Protein AF-A0A964Y0M4-F1 (afdb_monomer)

Secondary structure (DSSP, 8-state):
-----------S--GGGGTTSSSSTTS---S-S--S----------------------S--------------HHHHHHHHHHHHHHHHHHHHHHHHHHHHHHHHHHHHHHHHHHHHHHHHHHHHHHHHHHHHHHHHHHHHHHHHHHHHHHHHHHHHHHHHHHHHHHHHHHHHHHHHHHHHHHHHHHHHHHHHHHHHHHHHHHHHHHHHHHHHHHHHHHHHHHHHHHHHHHHHHHHHHHHHHHHHHHHHHHHHHHHHHHHHHSSS------

Radius of gyration: 94.78 Å; Cα contacts (8 Å, |Δi|>4): 1; chains: 1; bounding box: 180×52×272 Å

Sequence (271 aa):
MMDVPLRLFCRRMSPGLAACRSHLLGHGLTWALFSALATAQTSPDPLFATEKEQIYLDQGFVLYPARKPRHQDPEFLRQQELDRLAKEASERSQQALQAAVEARVEAENKVKRLEEERVVLEQQATASLREERQLRLAAEAKAMQASLDKTKAEQDLNTKWQAERQARIKAQADLQSLMDQKDKLIQSHQQQLKAEEKKRTDLMSQIKKQAGEESEAEARLSARLVAEEQDRLELQAAVKKLESEKNRLQQELDKLKSDRRSTILISPSGK

Structure (mmCIF, N/CA/C/O backbone):
data_AF-A0A964Y0M4-F1
#
_entry.id   AF-A0A964Y0M4-F1
#
loop_
_atom_site.group_PDB
_atom_site.id
_atom_site.type_symbol
_atom_site.label_atom_id
_atom_site.label_alt_id
_atom_site.label_comp_id
_atom_site.label_asym_id
_atom_site.label_entity_id
_atom_site.label_seq_id
_atom_site.pdbx_PDB_ins_code
_atom_site.Cartn_x
_atom_site.Cartn_y
_atom_site.Cartn_z
_atom_site.occupancy
_atom_site.B_iso_or_equiv
_atom_site.auth_seq_id
_atom_site.auth_comp_id
_atom_site.auth_asym_id
_atom_site.auth_atom_id
_atom_site.pdbx_PDB_model_num
ATOM 1 N N . MET A 1 1 ? 58.749 -20.709 -59.770 1.00 41.00 1 MET A N 1
ATOM 2 C CA . MET A 1 1 ? 58.178 -21.671 -60.733 1.00 41.00 1 MET A CA 1
ATOM 3 C C . MET A 1 1 ? 58.074 -20.940 -62.057 1.00 41.00 1 MET A C 1
ATOM 5 O O . MET A 1 1 ? 57.448 -19.893 -62.089 1.00 41.00 1 MET A O 1
ATOM 9 N N . MET A 1 2 ? 58.829 -21.379 -63.061 1.00 32.00 2 MET A N 1
ATOM 10 C CA . MET A 1 2 ? 58.921 -20.731 -64.372 1.00 32.00 2 MET A CA 1
ATOM 11 C C . MET A 1 2 ? 57.976 -21.464 -65.324 1.00 32.00 2 MET A C 1
ATOM 13 O O . MET A 1 2 ? 58.207 -22.641 -65.598 1.00 32.00 2 MET A O 1
ATOM 17 N N . ASP A 1 3 ? 56.923 -20.795 -65.790 1.00 39.00 3 ASP A N 1
ATOM 18 C CA . ASP A 1 3 ? 56.003 -21.347 -66.786 1.00 39.00 3 ASP A CA 1
ATOM 19 C C . ASP A 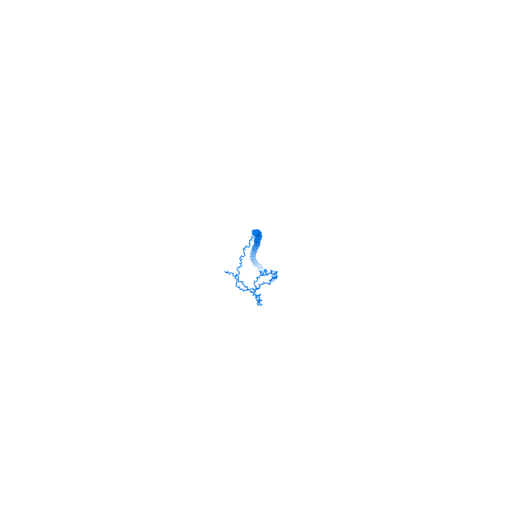1 3 ? 56.621 -21.232 -68.182 1.00 39.00 3 ASP A C 1
ATOM 21 O O . ASP A 1 3 ? 56.816 -20.144 -68.724 1.00 39.00 3 ASP A O 1
ATOM 25 N N . VAL A 1 4 ? 56.950 -22.383 -68.764 1.00 42.41 4 VAL A N 1
ATOM 26 C CA . VAL A 1 4 ? 57.422 -22.510 -70.145 1.00 42.41 4 VAL A CA 1
ATOM 27 C C . VAL A 1 4 ? 56.223 -22.888 -71.020 1.00 42.41 4 VAL A C 1
ATOM 29 O O . VAL A 1 4 ? 55.673 -23.976 -70.838 1.00 42.41 4 VAL A O 1
ATOM 32 N N . PRO A 1 5 ? 55.800 -22.067 -71.998 1.00 52.00 5 PRO A N 1
ATOM 33 C CA . PRO A 1 5 ? 54.742 -22.471 -72.914 1.00 52.00 5 PRO A CA 1
ATOM 34 C C . PRO A 1 5 ? 55.293 -23.445 -73.967 1.00 52.00 5 PRO A C 1
ATOM 36 O O . PRO A 1 5 ? 55.955 -23.054 -74.930 1.00 52.00 5 PRO A O 1
ATOM 39 N N . LEU A 1 6 ? 54.992 -24.735 -73.797 1.00 39.41 6 LEU A N 1
ATOM 40 C CA . LEU A 1 6 ? 55.172 -25.765 -74.823 1.00 39.41 6 LEU A CA 1
ATOM 41 C C . LEU A 1 6 ? 54.224 -25.488 -76.003 1.00 39.41 6 LEU A C 1
ATOM 43 O O . LEU A 1 6 ? 53.004 -25.561 -75.866 1.00 39.41 6 LEU A O 1
ATOM 47 N N . ARG A 1 7 ? 54.776 -25.186 -77.185 1.00 43.69 7 ARG A N 1
ATOM 48 C CA . ARG A 1 7 ? 54.013 -25.095 -78.441 1.00 43.69 7 ARG A CA 1
ATOM 49 C C . ARG A 1 7 ? 54.016 -26.452 -79.144 1.00 43.69 7 ARG A C 1
ATOM 51 O O . ARG A 1 7 ? 55.040 -26.867 -79.680 1.00 43.69 7 ARG A O 1
ATOM 58 N N . LEU A 1 8 ? 52.866 -27.123 -79.172 1.00 39.72 8 LEU A N 1
ATOM 59 C CA . LEU A 1 8 ? 52.657 -28.329 -79.974 1.00 39.72 8 LEU A CA 1
ATOM 60 C C . LEU A 1 8 ? 52.319 -27.930 -81.422 1.00 39.72 8 LEU A C 1
ATOM 62 O O . LEU A 1 8 ? 51.291 -27.305 -81.675 1.00 39.72 8 LEU A O 1
ATOM 66 N N . PHE A 1 9 ? 53.170 -28.294 -82.382 1.00 37.28 9 PHE A N 1
ATOM 67 C CA . PHE A 1 9 ? 52.871 -28.186 -83.814 1.00 37.28 9 PHE A CA 1
ATOM 68 C C . PHE A 1 9 ? 52.343 -29.534 -84.320 1.00 37.28 9 PHE A C 1
ATOM 70 O O . PHE A 1 9 ? 53.116 -30.469 -84.518 1.00 37.28 9 PHE A O 1
ATOM 77 N N . CYS A 1 10 ? 51.039 -29.640 -84.580 1.00 43.34 10 CYS A N 1
ATOM 78 C CA . CYS A 1 10 ? 50.468 -30.790 -85.284 1.00 43.34 10 CYS A CA 1
ATOM 79 C C . CYS A 1 10 ? 50.149 -30.404 -86.732 1.00 43.34 10 CYS A C 1
ATOM 81 O O . CYS A 1 10 ? 49.155 -29.739 -87.015 1.00 43.34 10 CYS A O 1
ATOM 83 N N . ARG A 1 11 ? 50.991 -30.847 -87.673 1.00 46.03 11 ARG A N 1
ATOM 84 C CA . ARG A 1 11 ? 50.611 -30.969 -89.085 1.00 46.03 11 ARG A CA 1
ATOM 85 C C . ARG A 1 11 ? 49.847 -32.285 -89.236 1.00 46.03 11 ARG A C 1
ATOM 87 O O . ARG A 1 11 ? 50.404 -33.325 -88.905 1.00 46.03 11 ARG A O 1
ATOM 94 N N . ARG A 1 12 ? 48.641 -32.218 -89.813 1.00 42.06 12 ARG A N 1
ATOM 95 C CA . ARG A 1 12 ? 47.748 -33.330 -90.216 1.00 42.06 12 ARG A CA 1
ATOM 96 C C . ARG A 1 12 ? 46.684 -33.702 -89.168 1.00 42.06 12 ARG A C 1
ATOM 98 O O . ARG A 1 12 ? 46.954 -34.352 -88.167 1.00 42.06 12 ARG A O 1
ATOM 105 N N . MET A 1 13 ? 45.451 -33.271 -89.443 1.00 44.34 13 MET A N 1
ATOM 106 C CA . MET A 1 13 ? 44.235 -33.655 -88.721 1.00 44.34 13 MET A CA 1
ATOM 107 C C . MET A 1 13 ? 43.926 -35.136 -88.981 1.00 44.34 13 MET A C 1
ATOM 109 O O . MET A 1 13 ? 43.685 -35.522 -90.124 1.00 44.34 13 MET A O 1
ATOM 113 N N . SER A 1 14 ? 43.914 -35.953 -87.930 1.00 52.75 14 SER A N 1
ATOM 114 C CA . SER A 1 14 ? 43.386 -37.323 -87.938 1.00 52.75 14 SER A CA 1
ATOM 115 C C . SER A 1 14 ? 42.117 -37.415 -87.072 1.00 52.75 14 SER A C 1
ATOM 117 O O . SER A 1 14 ? 42.004 -36.662 -86.101 1.00 52.75 14 SER A O 1
ATOM 119 N N . PRO A 1 15 ? 41.172 -38.338 -87.351 1.00 50.19 15 PRO A N 1
ATOM 120 C CA . PRO A 1 15 ? 39.823 -38.344 -86.756 1.00 50.19 15 PRO A CA 1
ATOM 121 C C . PRO A 1 15 ? 39.737 -38.654 -85.246 1.00 50.19 15 PRO A C 1
ATOM 123 O O . PRO A 1 15 ? 38.641 -38.757 -84.705 1.00 50.19 15 PRO A O 1
ATOM 126 N N . GLY A 1 16 ? 40.864 -38.804 -84.545 1.00 52.03 16 GLY A N 1
ATOM 127 C CA . GLY A 1 16 ? 40.920 -39.190 -83.127 1.00 52.03 16 GLY A CA 1
ATOM 128 C C . GLY A 1 16 ? 40.791 -38.049 -82.107 1.00 52.03 16 GLY A C 1
ATOM 129 O O . GLY A 1 16 ? 40.755 -38.314 -80.911 1.00 52.03 16 GLY A O 1
ATOM 130 N N . LEU A 1 17 ? 40.711 -36.782 -82.532 1.00 51.34 17 LEU A N 1
ATOM 131 C CA . LEU A 1 17 ? 40.715 -35.613 -81.628 1.00 51.34 17 LEU A CA 1
ATOM 132 C C . LEU A 1 17 ? 39.324 -35.150 -81.151 1.00 51.34 17 LEU A C 1
ATOM 134 O O . LEU A 1 17 ? 39.219 -34.176 -80.407 1.00 51.34 17 LEU A O 1
ATOM 138 N N . ALA A 1 18 ? 38.253 -35.863 -81.512 1.00 49.75 18 ALA A N 1
ATOM 139 C CA . ALA A 1 18 ? 36.906 -35.578 -81.007 1.00 49.75 18 ALA A CA 1
ATOM 140 C C . ALA A 1 18 ? 36.731 -35.940 -79.515 1.00 49.75 18 ALA A C 1
ATOM 142 O O . ALA A 1 18 ? 35.890 -35.348 -78.841 1.00 49.75 18 ALA A O 1
ATOM 143 N N . ALA A 1 19 ? 37.561 -36.841 -78.972 1.00 51.66 19 ALA A N 1
ATOM 144 C CA . ALA A 1 19 ? 37.477 -37.289 -77.578 1.00 51.66 19 ALA A CA 1
ATOM 145 C C . ALA A 1 19 ? 38.190 -36.366 -76.566 1.00 51.66 19 ALA A C 1
ATOM 147 O O . ALA A 1 19 ? 37.900 -36.425 -75.376 1.00 51.66 19 ALA A O 1
ATOM 148 N N . CYS A 1 20 ? 39.072 -35.460 -77.007 1.00 48.72 20 CYS A N 1
ATOM 149 C CA . CYS A 1 20 ? 39.720 -34.482 -76.115 1.00 48.72 20 CYS A CA 1
ATOM 150 C C . CYS A 1 20 ? 38.898 -33.194 -75.928 1.00 48.72 20 CYS A C 1
ATOM 152 O O . CYS A 1 20 ? 39.223 -32.361 -75.084 1.00 48.72 20 CYS A O 1
ATOM 154 N N . ARG A 1 21 ? 37.816 -33.026 -76.698 1.00 47.47 21 ARG A N 1
ATOM 155 C CA . ARG A 1 21 ? 36.977 -31.820 -76.693 1.00 47.47 21 ARG A CA 1
ATOM 156 C C . ARG A 1 21 ? 35.952 -31.802 -75.550 1.00 47.47 21 ARG A C 1
ATOM 158 O O . ARG A 1 21 ? 35.521 -30.726 -75.154 1.00 47.47 21 ARG A O 1
ATOM 165 N N . SER A 1 22 ? 35.603 -32.958 -74.984 1.00 50.28 22 SER A N 1
ATOM 166 C CA . SER A 1 22 ? 34.676 -33.073 -73.848 1.00 50.28 22 SER A CA 1
ATOM 167 C C . SER A 1 22 ? 35.345 -32.909 -72.477 1.00 50.28 22 SER A C 1
ATOM 169 O O . SER A 1 22 ? 34.651 -32.612 -71.511 1.00 50.28 22 SER A O 1
ATOM 171 N N . HIS A 1 23 ? 36.676 -33.028 -72.378 1.00 50.84 23 HIS A N 1
ATOM 172 C CA . HIS A 1 23 ? 37.388 -32.925 -71.095 1.00 50.84 23 HIS A CA 1
ATOM 173 C C . HIS A 1 23 ? 37.871 -31.509 -70.733 1.00 50.84 23 HIS A C 1
ATOM 175 O O . HIS A 1 23 ? 38.190 -31.257 -69.576 1.00 50.84 23 HIS A O 1
ATOM 181 N N . LEU A 1 24 ? 37.883 -30.568 -71.686 1.00 50.25 24 LEU A N 1
ATOM 182 C CA . LEU A 1 24 ? 38.339 -29.180 -71.479 1.00 50.25 24 LEU A CA 1
ATOM 183 C C . LEU A 1 24 ? 37.201 -28.151 -71.342 1.00 50.25 24 LEU A C 1
ATOM 185 O O . LEU A 1 24 ? 37.463 -26.977 -71.100 1.00 50.25 24 LEU A O 1
ATOM 189 N N . LEU A 1 25 ? 35.938 -28.581 -71.424 1.00 49.59 25 LEU A N 1
ATOM 190 C CA . LEU A 1 25 ? 34.760 -27.728 -71.192 1.00 49.59 25 LEU A CA 1
ATOM 191 C C . LEU A 1 25 ? 34.310 -27.685 -69.715 1.00 49.59 25 LEU A C 1
ATOM 193 O O . LEU A 1 25 ? 33.353 -26.991 -69.392 1.00 49.59 25 LEU A O 1
ATOM 197 N N . GLY A 1 26 ? 35.016 -28.378 -68.811 1.00 49.88 26 GLY A N 1
ATOM 198 C CA . GLY A 1 26 ? 34.745 -28.388 -67.364 1.00 49.88 26 GLY A CA 1
ATOM 199 C C . GLY A 1 26 ? 35.466 -27.309 -66.540 1.00 49.88 26 GLY A C 1
ATOM 200 O O . GLY A 1 26 ? 35.250 -27.232 -65.336 1.00 49.88 26 GLY A O 1
ATOM 201 N N . HIS A 1 27 ? 36.308 -26.471 -67.156 1.00 50.03 27 HIS A N 1
ATOM 202 C CA . HIS A 1 27 ? 37.130 -25.475 -66.449 1.00 50.03 27 HIS A CA 1
ATOM 203 C C . HIS A 1 27 ? 36.970 -24.044 -66.979 1.00 50.03 27 HIS A C 1
ATOM 205 O O . HIS A 1 27 ? 37.949 -23.315 -67.071 1.00 50.03 27 HIS A O 1
ATOM 211 N N . GLY A 1 28 ? 35.743 -23.628 -67.317 1.00 48.34 28 GLY A N 1
ATOM 212 C CA . GLY A 1 28 ? 35.341 -22.210 -67.305 1.00 48.34 28 GLY A CA 1
ATOM 213 C C . GLY A 1 28 ? 36.205 -21.204 -68.084 1.00 48.34 28 GLY A C 1
ATOM 214 O O . GLY A 1 28 ? 36.153 -20.018 -67.777 1.00 48.34 28 GLY A O 1
ATOM 215 N N . LEU A 1 29 ? 36.992 -21.639 -69.072 1.00 46.69 29 LEU A N 1
ATOM 216 C CA . LEU A 1 29 ? 37.818 -20.757 -69.894 1.00 46.69 29 LEU A CA 1
ATOM 217 C C . LEU A 1 29 ? 37.013 -20.304 -71.110 1.00 46.69 29 LEU A C 1
ATOM 219 O O . LEU A 1 29 ? 36.865 -20.998 -72.117 1.00 46.69 29 LEU A O 1
ATOM 223 N N . THR A 1 30 ? 36.452 -19.114 -70.965 1.00 47.94 30 THR A N 1
ATOM 224 C CA . THR A 1 30 ? 35.732 -18.354 -71.976 1.00 47.94 30 THR A CA 1
ATOM 225 C C . THR A 1 30 ? 36.652 -17.957 -73.136 1.00 47.94 30 THR A C 1
ATOM 227 O O . THR A 1 30 ? 37.562 -17.150 -73.011 1.00 47.94 30 THR A O 1
ATOM 230 N N . TRP A 1 31 ? 36.399 -18.571 -74.292 1.00 45.56 31 TRP A N 1
ATOM 231 C CA . TRP A 1 31 ? 36.234 -17.929 -75.604 1.00 45.56 31 TRP A CA 1
ATOM 232 C C . TRP A 1 31 ? 37.029 -16.636 -75.898 1.00 45.56 31 TRP A C 1
ATOM 234 O O . TRP A 1 31 ? 36.452 -15.590 -76.175 1.00 45.56 31 TRP A O 1
ATOM 244 N N . ALA A 1 32 ? 38.360 -16.703 -75.915 1.00 44.72 32 ALA A N 1
ATOM 245 C CA . ALA A 1 32 ? 39.184 -15.604 -76.424 1.00 44.72 32 ALA A CA 1
ATOM 246 C C . ALA A 1 32 ? 40.505 -16.108 -77.013 1.00 44.72 32 ALA A C 1
ATOM 248 O O . ALA A 1 32 ? 41.564 -15.818 -76.475 1.00 44.72 32 ALA A O 1
ATOM 249 N N . LEU A 1 33 ? 40.460 -16.906 -78.090 1.00 46.66 33 LEU A N 1
ATOM 250 C CA . LEU A 1 33 ? 41.652 -17.216 -78.906 1.00 46.66 33 LEU A CA 1
ATOM 251 C C . LEU A 1 33 ? 41.311 -17.885 -80.251 1.00 46.66 33 LEU A C 1
ATOM 253 O O . LEU A 1 33 ? 41.980 -18.821 -80.678 1.00 46.66 33 LEU A O 1
ATOM 257 N N . PHE A 1 34 ? 40.255 -17.428 -80.936 1.00 43.50 34 PHE A N 1
ATOM 258 C CA . PHE A 1 34 ? 39.899 -17.970 -82.258 1.00 43.50 34 PHE A CA 1
ATOM 259 C C . PHE A 1 34 ? 39.394 -16.932 -83.272 1.00 43.50 34 PHE A C 1
ATOM 261 O O . PHE A 1 34 ? 38.556 -17.242 -84.110 1.00 43.50 34 PHE A O 1
ATOM 268 N N . SER A 1 35 ? 39.949 -15.716 -83.240 1.00 43.50 35 SER A N 1
ATOM 269 C CA . SER A 1 35 ? 39.681 -14.686 -84.257 1.00 43.50 35 SER A CA 1
ATOM 270 C C . SER A 1 35 ? 40.941 -13.896 -84.608 1.00 43.50 35 SER A C 1
ATOM 272 O O . SER A 1 35 ? 41.049 -12.723 -84.278 1.00 43.50 35 SER A O 1
ATOM 274 N N . ALA A 1 36 ? 41.913 -14.544 -85.256 1.00 37.06 36 ALA A N 1
ATOM 275 C CA . ALA A 1 36 ? 42.986 -13.857 -85.986 1.00 37.06 36 ALA A CA 1
ATOM 276 C C . ALA A 1 36 ? 43.691 -14.800 -86.979 1.00 37.06 36 ALA A C 1
ATOM 278 O O . ALA A 1 36 ? 44.910 -14.925 -86.957 1.00 37.06 36 ALA A O 1
ATOM 279 N N . LEU A 1 37 ? 42.942 -15.517 -87.827 1.00 39.84 37 LEU A N 1
ATOM 280 C CA . LEU A 1 37 ? 43.530 -16.177 -89.001 1.00 39.84 37 LEU A CA 1
ATOM 281 C C . LEU A 1 37 ? 42.470 -16.503 -90.064 1.00 39.84 37 LEU A C 1
ATOM 283 O O . LEU A 1 37 ? 42.216 -17.660 -90.382 1.00 39.84 37 LEU A O 1
ATOM 287 N N . ALA A 1 38 ? 41.814 -15.471 -90.591 1.00 40.69 38 ALA A N 1
ATOM 288 C CA . ALA A 1 38 ? 40.879 -15.612 -91.705 1.00 40.69 38 ALA A CA 1
ATOM 289 C C . ALA A 1 38 ? 40.899 -14.368 -92.606 1.00 40.69 38 ALA A C 1
ATOM 291 O O . ALA A 1 38 ? 39.885 -13.712 -92.787 1.00 40.69 38 ALA A O 1
ATOM 292 N N . THR A 1 39 ? 42.066 -14.049 -93.168 1.00 36.72 39 THR A N 1
ATOM 293 C CA . THR A 1 39 ? 42.203 -13.233 -94.388 1.00 36.72 39 THR A CA 1
ATOM 294 C C . THR A 1 39 ? 43.465 -13.667 -95.137 1.00 36.72 39 THR A C 1
ATOM 296 O O . THR A 1 39 ? 44.457 -12.954 -95.233 1.00 36.72 39 THR A O 1
ATOM 299 N N . ALA A 1 40 ? 43.437 -14.887 -95.666 1.00 35.66 40 ALA A N 1
ATOM 300 C CA . ALA A 1 40 ? 44.299 -15.278 -96.772 1.00 35.66 40 ALA A CA 1
ATOM 301 C C . ALA A 1 40 ? 43.376 -15.708 -97.907 1.00 35.66 40 ALA A C 1
ATOM 303 O O . ALA A 1 40 ? 42.854 -16.815 -97.850 1.00 35.66 40 ALA A O 1
ATOM 304 N N . GLN A 1 41 ? 43.131 -14.825 -98.878 1.00 37.12 41 GLN A N 1
ATOM 305 C CA . GLN A 1 41 ? 42.623 -15.183 -100.206 1.00 37.12 41 GLN A CA 1
ATOM 306 C C . GLN A 1 41 ? 42.558 -13.939 -101.100 1.00 37.12 41 GLN A C 1
ATOM 308 O O . GLN A 1 41 ? 41.538 -13.271 -101.167 1.00 37.12 41 GLN A O 1
ATOM 313 N N . THR A 1 42 ? 43.655 -13.660 -101.798 1.00 37.19 42 THR A N 1
ATOM 314 C CA . THR A 1 42 ? 43.635 -13.363 -103.237 1.00 37.19 42 THR A CA 1
ATOM 315 C C . THR A 1 42 ? 45.014 -13.695 -103.802 1.00 37.19 42 THR A C 1
ATOM 317 O O . THR A 1 42 ? 46.038 -13.148 -103.395 1.00 37.19 42 THR A O 1
ATOM 320 N N . SER A 1 43 ? 45.022 -14.682 -104.692 1.00 34.62 43 SER A N 1
ATOM 321 C CA . SER A 1 43 ? 46.120 -15.003 -105.594 1.00 34.62 43 SER A CA 1
ATOM 322 C C . SER A 1 43 ? 46.442 -13.810 -106.499 1.00 34.62 43 SER A C 1
ATOM 324 O O . SER A 1 43 ? 45.601 -12.935 -106.719 1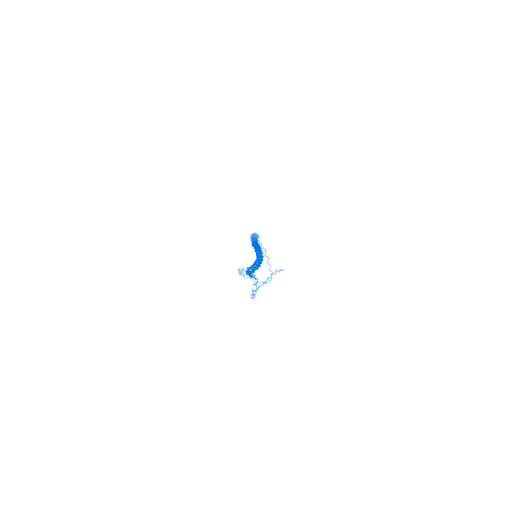.00 34.62 43 SER A O 1
ATOM 326 N N . PRO A 1 44 ? 47.642 -13.812 -107.088 1.00 40.78 44 PRO A N 1
ATOM 327 C CA . PRO A 1 44 ? 47.650 -13.821 -108.542 1.00 40.78 44 PRO A CA 1
ATOM 328 C C . PRO A 1 44 ? 48.506 -14.957 -109.103 1.00 40.78 44 PRO A C 1
ATOM 330 O O . PRO A 1 44 ? 49.510 -15.380 -108.532 1.00 40.78 44 PRO A O 1
ATOM 333 N N . ASP A 1 45 ? 48.016 -15.452 -110.227 1.00 36.69 45 ASP A N 1
ATOM 334 C CA . ASP A 1 45 ? 48.448 -16.604 -111.004 1.00 36.69 45 ASP A CA 1
ATOM 335 C C . ASP A 1 45 ? 49.945 -16.613 -111.370 1.00 36.69 45 ASP A C 1
ATOM 337 O O . ASP A 1 45 ? 50.493 -15.581 -111.764 1.00 36.69 45 ASP A O 1
ATOM 341 N N . PRO A 1 46 ? 50.615 -17.783 -111.364 1.00 43.59 46 PRO A N 1
ATOM 342 C CA . PRO A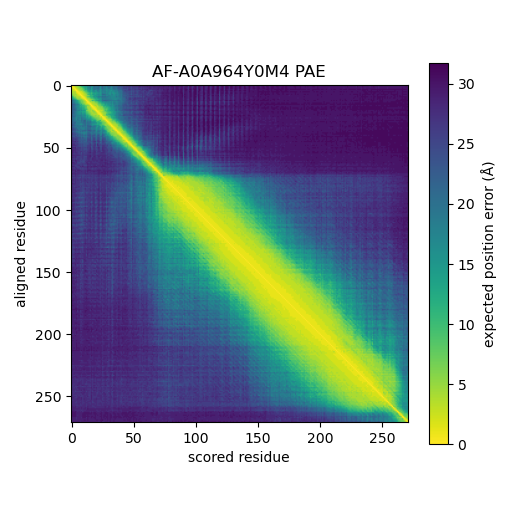 1 46 ? 51.888 -17.966 -112.039 1.00 43.59 46 PRO A CA 1
ATOM 343 C C . PRO A 1 46 ? 51.615 -18.457 -113.467 1.00 43.59 46 PRO A C 1
ATOM 345 O O . PRO A 1 46 ? 51.750 -19.638 -113.773 1.00 43.59 46 PRO A O 1
ATOM 348 N N . LEU A 1 47 ? 51.213 -17.556 -114.357 1.00 42.12 47 LEU A N 1
ATOM 349 C CA . LEU A 1 47 ? 51.117 -17.842 -115.789 1.00 42.12 47 LEU A CA 1
ATOM 350 C C . LEU A 1 47 ? 51.929 -16.811 -116.556 1.00 42.12 47 LEU A C 1
ATOM 352 O O . LEU A 1 47 ? 51.353 -15.889 -117.095 1.00 42.12 47 LEU A O 1
ATOM 356 N N . PHE A 1 48 ? 53.256 -16.956 -116.550 1.00 37.03 48 PHE A N 1
ATOM 357 C CA . PHE A 1 48 ? 54.177 -16.601 -117.644 1.00 37.03 48 PHE A CA 1
ATOM 358 C C . PHE A 1 48 ? 55.562 -17.185 -117.315 1.00 37.03 48 PHE A C 1
ATOM 360 O O . PHE A 1 48 ? 56.553 -16.482 -117.142 1.00 37.03 48 PHE A O 1
ATOM 367 N N . ALA A 1 49 ? 55.616 -18.512 -117.195 1.00 34.19 49 ALA A N 1
ATOM 368 C CA . ALA A 1 49 ? 56.842 -19.260 -117.427 1.00 34.19 49 ALA A CA 1
ATOM 369 C C . ALA A 1 49 ? 56.882 -19.565 -118.929 1.00 34.19 49 ALA A C 1
ATOM 371 O O . ALA A 1 49 ? 56.279 -20.530 -119.389 1.00 34.19 49 ALA A O 1
ATOM 372 N N . THR A 1 50 ? 57.521 -18.701 -119.719 1.00 39.19 50 THR A N 1
ATOM 373 C CA . THR A 1 50 ? 57.913 -19.084 -121.077 1.00 39.19 50 THR A CA 1
ATOM 374 C C . THR A 1 50 ? 59.115 -20.004 -120.958 1.00 39.19 50 THR A C 1
ATOM 376 O O . THR A 1 50 ? 60.224 -19.563 -120.662 1.00 39.19 50 THR A O 1
ATOM 379 N N . GLU A 1 51 ? 58.851 -21.289 -121.156 1.00 42.84 51 GLU A N 1
ATOM 380 C CA . GLU A 1 51 ? 59.824 -22.340 -121.411 1.00 42.84 51 GLU A CA 1
ATOM 381 C C . GLU A 1 51 ? 60.768 -21.934 -122.547 1.00 42.84 51 GLU A C 1
ATOM 383 O O . GLU A 1 51 ? 60.441 -22.076 -123.722 1.00 42.84 51 GLU A O 1
ATOM 388 N N . LYS A 1 52 ? 61.961 -21.456 -122.204 1.00 42.53 52 LYS A N 1
ATOM 389 C CA . LYS A 1 52 ? 63.187 -21.751 -122.943 1.00 42.53 52 LYS A CA 1
ATOM 390 C C . LYS A 1 52 ? 64.311 -21.866 -121.924 1.00 42.53 52 LYS A C 1
ATOM 392 O O . LYS A 1 52 ? 64.440 -21.015 -121.054 1.00 42.53 52 LYS A O 1
ATOM 397 N N . GLU A 1 53 ? 65.085 -22.934 -122.075 1.00 42.03 53 GLU A N 1
ATOM 398 C CA . GLU A 1 53 ? 66.334 -23.222 -121.360 1.00 42.03 53 GLU A CA 1
ATOM 399 C C . GLU A 1 53 ? 66.176 -23.890 -119.983 1.00 42.03 53 GLU A C 1
ATOM 401 O O . GLU A 1 53 ? 66.689 -23.457 -118.956 1.00 42.03 53 GLU A O 1
ATOM 406 N N . GLN A 1 54 ? 65.541 -25.064 -119.994 1.00 40.22 54 GLN A N 1
ATOM 407 C CA . GLN A 1 54 ? 66.206 -26.206 -119.365 1.00 40.22 54 GLN A CA 1
ATOM 408 C C . GLN A 1 54 ? 67.373 -26.658 -120.257 1.00 40.22 54 GLN A C 1
ATOM 410 O O . GLN A 1 54 ? 67.378 -26.400 -121.458 1.00 40.22 54 GLN A O 1
ATOM 415 N N . ILE A 1 55 ? 68.280 -27.430 -119.659 1.00 42.16 55 ILE A N 1
ATOM 416 C CA . ILE A 1 55 ? 69.444 -28.113 -120.242 1.00 42.16 55 ILE A CA 1
ATOM 417 C C . ILE A 1 55 ? 70.751 -27.285 -120.198 1.00 42.16 55 ILE A C 1
ATOM 419 O O . ILE A 1 55 ? 71.129 -26.616 -121.148 1.00 42.16 55 ILE A O 1
ATOM 423 N N . TYR A 1 56 ? 71.459 -27.323 -119.066 1.00 40.09 56 TYR A N 1
ATOM 424 C CA . TYR A 1 56 ? 72.640 -28.182 -118.870 1.00 40.09 56 TYR A CA 1
ATOM 425 C C . TYR A 1 56 ? 73.242 -27.915 -117.479 1.00 40.09 56 TYR A C 1
ATOM 427 O O . TYR A 1 56 ? 73.751 -26.838 -117.180 1.00 40.09 56 TYR A O 1
ATOM 435 N N . LEU A 1 57 ? 73.165 -28.934 -116.620 1.00 44.12 57 LEU A N 1
ATOM 436 C CA . LEU A 1 57 ? 74.133 -29.152 -115.552 1.00 44.12 57 LEU A CA 1
ATOM 437 C C . LEU A 1 57 ? 75.451 -29.524 -116.230 1.00 44.12 57 LEU A C 1
ATOM 439 O O . LEU A 1 57 ? 75.507 -30.572 -116.859 1.00 44.12 57 LEU A O 1
ATOM 443 N N . ASP A 1 58 ? 76.469 -28.683 -116.103 1.00 36.84 58 ASP A N 1
ATOM 444 C CA . ASP A 1 58 ? 77.842 -29.135 -115.887 1.00 36.84 58 ASP A CA 1
ATOM 445 C C . ASP A 1 58 ? 78.724 -27.937 -115.516 1.00 36.84 58 ASP A C 1
ATOM 447 O O . ASP A 1 58 ? 78.821 -26.957 -116.243 1.00 36.84 58 ASP A O 1
ATOM 451 N N . GLN A 1 59 ? 79.332 -28.030 -114.332 1.00 45.25 59 GLN A N 1
ATOM 452 C CA . GLN A 1 59 ? 80.503 -27.269 -113.885 1.00 45.25 59 GLN A CA 1
ATOM 453 C C . GLN A 1 59 ? 80.486 -25.749 -114.139 1.00 45.25 59 GLN A C 1
ATOM 455 O O . GLN A 1 59 ? 81.059 -25.236 -115.095 1.00 45.25 59 GLN A O 1
ATOM 460 N N . GLY A 1 60 ? 79.945 -24.990 -113.186 1.00 37.91 60 GLY A N 1
ATOM 461 C CA . GLY A 1 60 ? 80.153 -23.545 -113.170 1.00 37.91 60 GLY A CA 1
ATOM 462 C C . GLY A 1 60 ? 79.603 -22.898 -111.913 1.00 37.91 60 GLY A C 1
ATOM 463 O O . GLY A 1 60 ? 78.399 -22.706 -111.782 1.00 37.91 60 GLY A O 1
ATOM 464 N N . PHE A 1 61 ? 80.485 -22.531 -110.983 1.00 41.62 61 PHE A N 1
ATOM 465 C CA . PHE A 1 61 ? 80.160 -21.554 -109.950 1.00 41.62 61 PHE A CA 1
ATOM 466 C C . PHE A 1 61 ? 79.746 -20.247 -110.639 1.00 41.62 61 PHE A C 1
ATOM 468 O O . PHE A 1 61 ? 80.594 -19.471 -111.078 1.00 41.62 61 PHE A O 1
ATOM 475 N N . VAL A 1 62 ? 78.440 -19.991 -110.736 1.00 47.00 62 VAL A N 1
ATOM 476 C CA . VAL A 1 62 ? 77.927 -18.674 -111.113 1.00 47.00 62 VAL A CA 1
ATOM 477 C C . VAL A 1 62 ? 78.068 -17.782 -109.886 1.00 47.00 62 VAL A C 1
ATOM 479 O O . VAL A 1 62 ? 77.187 -17.704 -109.029 1.00 47.00 62 VAL A O 1
ATOM 482 N N . LEU A 1 63 ? 79.222 -17.124 -109.785 1.00 45.78 63 LEU A N 1
ATOM 483 C CA . LEU A 1 63 ? 79.364 -15.910 -108.994 1.00 45.78 63 LEU A CA 1
ATOM 484 C C . LEU A 1 63 ? 78.380 -14.892 -109.573 1.00 45.78 63 LEU A C 1
ATOM 486 O O . LEU A 1 63 ? 78.681 -14.210 -110.552 1.00 45.78 63 LEU A O 1
ATOM 490 N N . TYR A 1 64 ? 77.182 -14.805 -108.991 1.00 46.53 64 TYR A N 1
ATOM 491 C CA . TYR A 1 64 ? 76.314 -13.662 -109.230 1.00 46.53 64 TYR A CA 1
ATOM 492 C C . TYR A 1 64 ? 77.127 -12.421 -108.858 1.00 46.53 64 TYR A C 1
ATOM 494 O O . TYR A 1 64 ? 77.569 -12.328 -107.707 1.00 46.53 64 TYR A O 1
ATOM 502 N N . PRO A 1 65 ? 77.360 -11.470 -109.780 1.00 46.25 65 PRO A N 1
ATOM 503 C CA . PRO A 1 65 ? 77.950 -10.209 -109.383 1.00 46.25 65 PRO A CA 1
ATOM 504 C C . PRO A 1 65 ? 77.030 -9.639 -108.310 1.00 46.25 65 PRO A C 1
ATOM 506 O O . PRO A 1 65 ? 75.823 -9.506 -108.541 1.00 46.25 65 PRO A O 1
ATOM 509 N N . ALA A 1 66 ? 77.585 -9.369 -107.124 1.00 46.00 66 ALA A N 1
ATOM 510 C CA . ALA A 1 66 ? 76.893 -8.638 -106.079 1.00 46.00 66 ALA A CA 1
ATOM 511 C C . ALA A 1 66 ? 76.262 -7.424 -106.759 1.00 46.00 66 ALA A C 1
ATOM 513 O O . ALA A 1 66 ? 76.975 -6.548 -107.258 1.00 46.00 66 ALA A O 1
ATOM 514 N N . ARG A 1 67 ? 74.927 -7.425 -106.896 1.00 46.38 67 ARG A N 1
ATOM 515 C CA . ARG A 1 67 ? 74.214 -6.283 -107.459 1.00 46.38 67 ARG A CA 1
ATOM 516 C C . ARG A 1 67 ? 74.649 -5.114 -106.594 1.00 46.38 67 ARG A C 1
ATOM 518 O O . ARG A 1 67 ? 74.372 -5.125 -105.395 1.00 46.38 67 ARG A O 1
ATOM 525 N N . LYS A 1 68 ? 75.392 -4.172 -107.189 1.00 49.44 68 LYS A N 1
ATOM 526 C CA . LYS A 1 68 ? 75.791 -2.933 -106.517 1.00 49.44 68 LYS A CA 1
ATOM 527 C C . LYS A 1 68 ? 74.546 -2.418 -105.793 1.00 49.44 68 LYS A C 1
ATOM 529 O O . LYS A 1 68 ? 73.478 -2.458 -106.422 1.00 49.44 68 LYS A O 1
ATOM 534 N N . PRO A 1 69 ? 74.633 -2.026 -104.505 1.00 53.03 69 PRO A N 1
ATOM 535 C CA . PRO A 1 69 ? 73.482 -1.466 -103.816 1.00 53.03 69 PRO A CA 1
ATOM 536 C C . PRO A 1 69 ? 72.910 -0.406 -104.748 1.00 53.03 69 PRO A C 1
ATOM 538 O O . PRO A 1 69 ? 73.649 0.466 -105.210 1.00 53.03 69 PRO A O 1
ATOM 541 N N . ARG A 1 70 ? 71.644 -0.589 -105.157 1.00 54.97 70 ARG A N 1
ATOM 542 C CA . ARG A 1 70 ? 70.963 0.371 -106.028 1.00 54.97 70 ARG A CA 1
ATOM 543 C C . ARG A 1 70 ? 71.224 1.729 -105.403 1.00 54.97 70 ARG A C 1
ATOM 545 O O . ARG A 1 70 ? 70.994 1.859 -104.203 1.00 54.97 70 ARG A O 1
ATOM 552 N N . HIS A 1 71 ? 71.770 2.665 -106.178 1.00 51.09 71 HIS A N 1
ATOM 553 C CA . HIS A 1 71 ? 72.001 4.022 -105.708 1.00 51.09 71 HIS A CA 1
ATOM 554 C C . HIS A 1 71 ? 70.635 4.518 -105.233 1.00 51.09 71 HIS A C 1
ATOM 556 O O . HIS A 1 71 ? 69.735 4.725 -106.045 1.00 51.09 71 HIS A O 1
ATOM 562 N N . GLN A 1 72 ? 70.423 4.511 -103.918 1.00 58.44 72 GLN A N 1
ATOM 563 C CA . GLN A 1 72 ? 69.174 4.966 -103.343 1.00 58.44 72 GLN A CA 1
ATOM 564 C C . GLN A 1 72 ? 69.175 6.465 -103.557 1.00 58.44 72 GLN A C 1
ATOM 566 O O . GLN A 1 72 ? 70.143 7.141 -103.205 1.00 58.44 72 GLN A O 1
ATOM 571 N N . ASP A 1 73 ? 68.136 6.940 -104.226 1.00 67.94 73 ASP A N 1
ATOM 572 C CA . ASP A 1 73 ? 67.962 8.353 -104.491 1.00 67.94 73 ASP A CA 1
ATOM 573 C C . ASP A 1 73 ? 67.945 9.081 -103.132 1.00 67.94 73 ASP A C 1
ATOM 575 O O . ASP A 1 73 ? 67.152 8.693 -102.263 1.00 67.94 73 ASP A O 1
ATOM 579 N N . PRO A 1 74 ? 68.832 10.058 -102.867 1.00 73.94 74 PRO A N 1
ATOM 580 C CA . PRO A 1 74 ? 68.909 10.725 -101.564 1.00 73.94 74 PRO A CA 1
ATOM 581 C C . PRO A 1 74 ? 67.577 11.362 -101.135 1.00 73.94 74 PRO A C 1
ATOM 583 O O . PRO A 1 74 ? 67.299 11.452 -99.940 1.00 73.94 74 PRO A O 1
ATOM 586 N N . GLU A 1 75 ? 66.719 11.728 -102.088 1.00 79.31 75 GLU A N 1
ATOM 587 C CA . GLU A 1 75 ? 65.362 12.220 -101.825 1.00 79.31 75 GLU A CA 1
ATOM 588 C C . GLU A 1 75 ? 64.413 11.125 -101.301 1.00 79.31 75 GLU A C 1
ATOM 590 O O . GLU A 1 75 ? 63.585 11.385 -100.432 1.00 79.31 75 GLU A O 1
ATOM 595 N N . PHE A 1 76 ? 64.571 9.867 -101.729 1.00 79.88 76 PHE A N 1
ATOM 596 C CA . PHE A 1 76 ? 63.770 8.747 -101.216 1.00 79.88 76 PHE A CA 1
ATOM 597 C C . PHE A 1 76 ? 64.108 8.418 -99.753 1.00 79.88 76 PHE A C 1
ATOM 599 O O . PHE A 1 76 ? 63.218 8.116 -98.958 1.00 79.88 76 PHE A O 1
ATOM 606 N N . LEU A 1 77 ? 65.389 8.510 -99.380 1.00 79.00 77 LEU A N 1
ATOM 607 C CA . LEU A 1 77 ? 65.834 8.324 -97.995 1.00 79.00 77 LEU A CA 1
ATOM 608 C C . LEU A 1 77 ? 65.339 9.453 -97.085 1.00 79.00 77 LEU A C 1
ATOM 610 O O . LEU A 1 77 ? 64.822 9.172 -96.005 1.00 79.00 77 LEU A O 1
ATOM 614 N N . ARG A 1 78 ? 65.397 10.707 -97.556 1.00 81.50 78 ARG A N 1
ATOM 615 C CA . ARG A 1 78 ? 64.800 11.853 -96.851 1.00 81.50 78 ARG A CA 1
ATOM 616 C C . ARG A 1 78 ? 63.299 11.676 -96.645 1.00 81.50 78 ARG A C 1
ATOM 618 O O . ARG A 1 78 ? 62.813 11.887 -95.539 1.00 81.50 78 ARG A O 1
ATOM 625 N N . GLN A 1 79 ? 62.570 11.234 -97.670 1.00 85.50 79 GLN A N 1
ATOM 626 C CA . GLN A 1 79 ? 61.133 10.991 -97.555 1.00 85.50 79 GLN A CA 1
ATOM 627 C C . GLN A 1 79 ? 60.821 9.873 -96.547 1.00 85.50 79 GLN A C 1
ATOM 629 O O . GLN A 1 79 ? 59.918 10.013 -95.728 1.00 85.50 79 GLN A O 1
ATOM 634 N N . GLN A 1 80 ? 61.610 8.794 -96.539 1.00 85.69 80 GLN A N 1
ATOM 635 C CA . GLN A 1 80 ? 61.452 7.703 -95.576 1.00 85.69 80 GLN A CA 1
ATOM 636 C C . GLN A 1 80 ? 61.741 8.142 -94.129 1.00 85.69 80 GLN A C 1
ATOM 638 O O . GLN A 1 80 ? 61.079 7.671 -93.203 1.00 85.69 80 GLN A O 1
ATOM 643 N N . GLU A 1 81 ? 62.713 9.032 -93.917 1.00 87.38 81 GLU A N 1
ATOM 644 C CA . GLU A 1 81 ? 62.996 9.629 -92.606 1.00 87.38 81 GLU A CA 1
ATOM 645 C C . GLU A 1 81 ? 61.874 10.570 -92.153 1.00 87.38 81 GLU A C 1
ATOM 647 O O . GLU A 1 81 ? 61.446 10.488 -91.002 1.00 87.38 81 GLU A O 1
ATOM 652 N N . LEU A 1 82 ? 61.329 11.393 -93.056 1.00 87.56 82 LEU A N 1
ATOM 653 C CA . LEU A 1 82 ? 60.167 12.239 -92.770 1.00 87.56 82 LEU A CA 1
ATOM 654 C C . LEU A 1 82 ? 58.928 11.406 -92.416 1.00 87.56 82 LEU A C 1
ATOM 656 O O . LEU A 1 82 ? 58.246 11.720 -91.443 1.00 87.56 82 LEU A O 1
ATOM 660 N N . ASP A 1 83 ? 58.676 10.307 -93.129 1.00 88.56 83 ASP A N 1
ATOM 661 C CA . ASP A 1 83 ? 57.568 9.392 -92.833 1.00 88.56 83 ASP A CA 1
ATOM 662 C C . ASP A 1 83 ? 57.755 8.675 -91.484 1.00 88.56 83 ASP A C 1
ATOM 664 O O . ASP A 1 83 ? 56.781 8.427 -90.768 1.00 88.56 83 ASP A O 1
ATOM 668 N N . ARG A 1 84 ? 58.998 8.341 -91.106 1.00 90.81 84 ARG A N 1
ATOM 669 C CA . ARG A 1 84 ? 59.314 7.788 -89.775 1.00 90.81 84 ARG A CA 1
ATOM 670 C C . ARG A 1 84 ? 59.076 8.817 -88.677 1.00 90.81 84 ARG A C 1
ATOM 672 O O . ARG A 1 84 ? 58.379 8.504 -87.717 1.00 90.81 84 ARG A O 1
ATOM 679 N N . LEU A 1 85 ? 59.571 10.042 -88.844 1.00 90.94 85 LEU A N 1
ATOM 680 C CA . LEU A 1 85 ? 59.357 11.126 -87.883 1.00 90.94 85 LEU A CA 1
ATOM 681 C C . LEU A 1 85 ? 57.873 11.494 -87.757 1.00 90.94 85 LEU A C 1
ATOM 683 O O . LEU A 1 85 ? 57.401 11.746 -86.651 1.00 90.94 85 LEU A O 1
ATOM 687 N N . ALA A 1 86 ? 57.116 11.467 -88.857 1.00 89.31 86 ALA A N 1
ATOM 688 C CA . ALA A 1 86 ? 55.670 11.673 -88.838 1.00 89.31 86 ALA A CA 1
ATOM 689 C C . ALA A 1 86 ? 54.941 10.564 -88.057 1.00 89.31 86 ALA A C 1
ATOM 691 O O . ALA A 1 86 ? 54.041 10.861 -87.269 1.00 89.31 86 ALA A O 1
ATOM 692 N N . LYS A 1 87 ? 55.357 9.297 -88.211 1.00 91.75 87 LYS A N 1
ATOM 693 C CA . LYS A 1 87 ? 54.825 8.174 -87.421 1.00 91.75 87 LYS A CA 1
ATOM 694 C C . LYS A 1 87 ? 55.172 8.304 -85.943 1.00 91.75 87 LYS A C 1
ATOM 696 O O . LYS A 1 87 ? 54.261 8.256 -85.124 1.00 91.75 87 LYS A O 1
ATOM 701 N N . GLU A 1 88 ? 56.429 8.577 -85.606 1.00 91.56 88 GLU A N 1
ATOM 702 C CA . GLU A 1 88 ? 56.861 8.790 -84.219 1.00 91.56 88 GLU A CA 1
ATOM 703 C C . GLU A 1 88 ? 56.131 9.974 -83.566 1.00 91.56 88 GLU A C 1
ATOM 705 O O . GLU A 1 88 ? 55.711 9.891 -82.412 1.00 91.56 88 GLU A O 1
ATOM 710 N N . ALA A 1 89 ? 55.919 11.071 -84.302 1.00 89.62 89 ALA A N 1
ATOM 711 C CA . ALA A 1 89 ? 55.128 12.204 -83.830 1.00 89.62 89 ALA A CA 1
ATOM 712 C C . ALA A 1 89 ? 53.655 11.822 -83.611 1.00 89.62 89 ALA A C 1
ATOM 714 O O . ALA A 1 89 ? 53.060 12.226 -82.609 1.00 89.62 89 ALA A O 1
ATOM 715 N N . SER A 1 90 ? 53.073 11.010 -84.502 1.00 89.38 90 SER A N 1
ATOM 716 C CA . SER A 1 90 ? 51.697 10.520 -84.357 1.00 89.38 90 SER A CA 1
ATOM 717 C C . SER A 1 90 ? 51.536 9.554 -83.178 1.00 89.38 90 SER A C 1
ATOM 719 O O . SER A 1 90 ? 50.565 9.665 -82.435 1.00 89.38 90 SER A O 1
ATOM 721 N N . GLU A 1 91 ? 52.511 8.677 -82.936 1.00 92.75 91 GLU A N 1
ATOM 722 C CA . GLU A 1 91 ? 52.522 7.744 -81.806 1.00 92.75 91 GLU A CA 1
ATOM 723 C C . GLU A 1 91 ? 52.699 8.487 -80.481 1.00 92.75 91 GLU A C 1
ATOM 725 O O . GLU A 1 91 ? 51.957 8.236 -79.535 1.00 92.75 91 GLU A O 1
ATOM 730 N N . ARG A 1 92 ? 53.606 9.471 -80.420 1.00 90.25 92 ARG A N 1
ATOM 731 C CA . ARG A 1 92 ? 53.751 10.344 -79.243 1.00 90.25 92 ARG A CA 1
ATOM 732 C C . ARG A 1 92 ? 52.487 11.155 -78.980 1.00 90.25 92 ARG A C 1
ATOM 734 O O . ARG A 1 92 ? 52.099 11.308 -77.826 1.00 90.25 92 ARG A O 1
ATOM 741 N N . SER A 1 93 ? 51.826 11.651 -80.027 1.00 90.31 93 SER A N 1
ATOM 742 C CA . SER A 1 93 ? 50.543 12.346 -79.892 1.00 90.31 93 SER A CA 1
ATOM 743 C C . SER A 1 93 ? 49.444 11.408 -79.384 1.00 90.31 93 SER A C 1
ATOM 745 O O . SER A 1 93 ? 48.711 11.781 -78.471 1.00 90.31 93 SER A O 1
ATOM 747 N N . GLN A 1 94 ? 49.366 10.176 -79.893 1.00 91.69 94 GLN A N 1
ATOM 748 C CA . GLN A 1 94 ? 48.420 9.164 -79.414 1.00 91.69 94 GLN A CA 1
ATOM 749 C C . GLN A 1 94 ? 48.696 8.754 -77.964 1.00 91.69 94 GLN A C 1
ATOM 751 O O . GLN A 1 94 ? 47.756 8.669 -77.181 1.00 91.69 94 GLN A O 1
ATOM 756 N N . GLN A 1 95 ? 49.959 8.573 -77.578 1.00 92.06 95 GLN A N 1
ATOM 757 C CA . GLN A 1 95 ? 50.348 8.287 -76.194 1.00 92.06 95 GLN A CA 1
ATOM 758 C C . GLN A 1 95 ? 50.024 9.457 -75.261 1.00 92.06 95 GLN A C 1
ATOM 760 O O . GLN A 1 95 ? 49.502 9.241 -74.172 1.00 92.06 95 GLN A O 1
ATOM 765 N N . ALA A 1 96 ? 50.266 10.701 -75.688 1.00 91.44 96 ALA A N 1
ATOM 766 C CA . ALA A 1 96 ? 49.896 11.885 -74.914 1.00 91.44 96 ALA A CA 1
ATOM 767 C C . ALA A 1 96 ? 48.371 12.005 -74.743 1.00 91.44 96 ALA A C 1
ATOM 769 O O . ALA A 1 96 ? 47.897 12.346 -73.661 1.00 91.44 96 ALA A O 1
ATOM 770 N N . LEU A 1 97 ? 47.596 11.681 -75.784 1.00 92.69 97 LEU A N 1
ATOM 771 C CA . LEU A 1 97 ? 46.134 11.633 -75.714 1.00 92.69 97 LEU A CA 1
ATOM 772 C C . LEU A 1 97 ? 45.645 10.506 -74.795 1.00 92.69 97 LEU A C 1
ATOM 774 O O . LEU A 1 97 ? 44.755 10.743 -73.984 1.00 92.69 97 LEU A O 1
ATOM 778 N N . GLN A 1 98 ? 46.237 9.312 -74.875 1.00 93.06 98 GLN A N 1
ATOM 779 C CA . GLN A 1 98 ? 45.915 8.188 -73.989 1.00 93.06 98 GLN A CA 1
ATOM 780 C C . GLN A 1 98 ? 46.223 8.526 -72.529 1.00 93.06 98 GLN A C 1
ATOM 782 O O . GLN A 1 98 ? 45.336 8.403 -71.691 1.00 93.06 98 GLN A O 1
ATOM 787 N N . ALA A 1 99 ? 47.407 9.070 -72.238 1.00 92.12 99 ALA A N 1
ATOM 788 C CA . ALA A 1 99 ? 47.781 9.498 -70.891 1.00 92.12 99 ALA A CA 1
ATOM 789 C C . ALA A 1 99 ? 46.849 10.598 -70.346 1.00 92.12 99 ALA A C 1
ATOM 791 O O . ALA A 1 99 ? 46.481 10.578 -69.173 1.00 92.12 99 ALA A O 1
ATOM 792 N N . ALA A 1 100 ? 46.418 11.543 -71.191 1.00 91.19 100 ALA A N 1
ATOM 793 C CA . ALA A 1 100 ? 45.459 12.575 -70.795 1.00 91.19 100 ALA A CA 1
ATOM 794 C C . ALA A 1 100 ? 44.061 11.999 -70.503 1.00 91.19 100 ALA A C 1
ATOM 796 O O . ALA A 1 100 ? 43.398 12.433 -69.557 1.00 91.19 100 ALA A O 1
ATOM 797 N N . VAL A 1 101 ? 43.610 11.015 -71.288 1.00 92.88 101 VAL A N 1
ATOM 798 C CA . VAL A 1 101 ? 42.340 10.310 -71.057 1.00 92.88 101 VAL A CA 1
ATOM 799 C C . VAL A 1 101 ? 42.410 9.476 -69.779 1.00 92.88 101 VAL A C 1
ATOM 801 O O . VAL A 1 101 ? 41.502 9.567 -68.957 1.00 92.88 101 VAL A O 1
ATOM 804 N N . GLU A 1 102 ? 43.487 8.724 -69.568 1.00 93.00 102 GLU A N 1
ATOM 805 C CA . GLU A 1 102 ? 43.698 7.918 -68.360 1.00 93.00 102 GLU A CA 1
ATOM 806 C C . GLU A 1 102 ? 43.738 8.792 -67.103 1.00 93.00 102 GLU A C 1
ATOM 808 O O . GLU A 1 102 ? 42.993 8.530 -66.159 1.00 93.00 102 GLU A O 1
ATOM 813 N N . ALA A 1 103 ? 44.490 9.898 -67.116 1.00 91.88 103 ALA A N 1
ATOM 814 C CA . ALA A 1 103 ? 44.538 10.838 -65.994 1.00 91.88 103 ALA A CA 1
ATOM 815 C C . ALA A 1 103 ? 43.159 11.439 -65.670 1.00 91.88 103 ALA A C 1
ATOM 817 O O . ALA A 1 103 ? 42.802 11.609 -64.500 1.00 91.88 103 ALA A O 1
ATOM 818 N N . ARG A 1 104 ? 42.351 11.733 -66.698 1.00 92.31 104 ARG A N 1
ATOM 819 C CA . ARG A 1 104 ? 40.977 12.213 -66.516 1.00 92.31 104 ARG A CA 1
ATOM 820 C C . ARG A 1 104 ? 40.070 11.128 -65.929 1.00 92.31 104 ARG A C 1
ATOM 822 O O . ARG A 1 104 ? 39.328 11.414 -64.993 1.00 92.31 104 ARG A O 1
ATOM 829 N N . VAL A 1 105 ? 40.146 9.897 -66.432 1.00 94.75 105 VAL A N 1
ATOM 830 C CA . VAL A 1 105 ? 39.364 8.757 -65.922 1.00 94.75 105 VAL A CA 1
ATOM 831 C C . VAL A 1 105 ? 39.737 8.441 -64.472 1.00 94.75 105 VAL A C 1
ATOM 833 O O . VAL A 1 105 ? 38.857 8.201 -63.647 1.00 94.75 105 VAL A O 1
ATOM 836 N N . GLU A 1 106 ? 41.020 8.494 -64.118 1.00 94.25 106 GLU A N 1
ATOM 837 C CA . GLU A 1 106 ? 41.469 8.327 -62.735 1.00 94.25 106 GLU A CA 1
ATOM 838 C C . GLU A 1 106 ? 40.948 9.431 -61.811 1.00 94.25 106 GLU A C 1
ATOM 840 O O . GLU A 1 106 ? 40.531 9.137 -60.688 1.00 94.25 106 GLU A O 1
ATOM 845 N N . ALA A 1 107 ? 40.944 10.689 -62.264 1.00 93.00 107 ALA A N 1
ATOM 846 C CA . ALA A 1 107 ? 40.384 11.802 -61.503 1.00 93.00 107 ALA A CA 1
ATOM 847 C C . ALA A 1 107 ? 38.868 11.637 -61.297 1.00 93.00 107 ALA A C 1
ATOM 849 O O . ALA A 1 107 ? 38.392 11.745 -60.168 1.00 93.00 107 ALA A O 1
ATOM 850 N N . GLU A 1 108 ? 38.122 11.295 -62.351 1.00 93.25 108 GLU A N 1
ATOM 851 C CA . GLU A 1 108 ? 36.677 11.037 -62.272 1.00 93.25 108 GLU A CA 1
ATOM 852 C C . GLU A 1 108 ? 36.360 9.840 -61.354 1.00 93.25 108 GLU A C 1
ATOM 854 O O . GLU A 1 108 ? 35.434 9.909 -60.544 1.00 93.25 108 GLU A O 1
ATOM 859 N N . ASN A 1 109 ? 37.157 8.768 -61.399 1.00 94.12 109 ASN A N 1
ATOM 860 C CA . ASN A 1 109 ? 36.994 7.611 -60.513 1.00 94.12 109 ASN A CA 1
ATOM 861 C C . ASN A 1 109 ? 37.307 7.940 -59.047 1.00 94.12 109 ASN A C 1
ATOM 863 O O . ASN A 1 109 ? 36.624 7.439 -58.154 1.00 94.12 109 ASN A O 1
ATOM 867 N N . LYS A 1 110 ? 38.314 8.781 -58.776 1.00 94.25 110 LYS A N 1
ATOM 868 C CA . LYS A 1 110 ? 38.607 9.255 -57.413 1.00 94.25 110 LY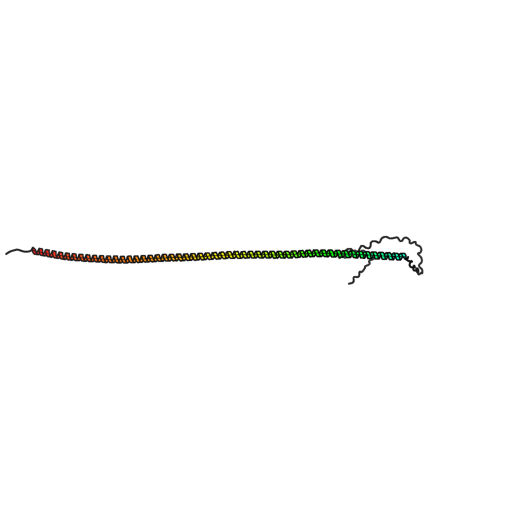S A CA 1
ATOM 869 C C . LYS A 1 110 ? 37.450 10.082 -56.855 1.00 94.25 110 LYS A C 1
ATOM 871 O O . LYS A 1 110 ? 37.074 9.870 -55.708 1.00 94.25 110 LYS A O 1
ATOM 876 N N . VAL A 1 111 ? 36.858 10.964 -57.664 1.00 94.31 111 VAL A N 1
ATOM 877 C CA . VAL A 1 111 ? 35.686 11.756 -57.251 1.00 94.31 111 VAL A CA 1
ATOM 878 C C . VAL A 1 111 ? 34.496 10.849 -56.933 1.00 94.31 111 VAL A C 1
ATOM 880 O O . VAL A 1 111 ? 33.936 10.966 -55.847 1.00 94.31 111 VAL A O 1
ATOM 883 N N . LYS A 1 112 ? 34.175 9.885 -57.805 1.00 93.38 112 LYS A N 1
ATOM 884 C CA . LYS A 1 112 ? 33.079 8.927 -57.563 1.00 93.38 112 LYS A CA 1
ATOM 885 C C . LYS A 1 112 ? 33.273 8.119 -56.280 1.00 93.38 112 LYS A C 1
ATOM 887 O O . LYS A 1 112 ? 32.342 8.005 -55.493 1.00 93.38 112 LYS A O 1
ATOM 892 N N . ARG A 1 113 ? 34.487 7.615 -56.028 1.00 94.69 113 ARG A N 1
ATOM 893 C CA . ARG A 1 113 ? 34.794 6.878 -54.788 1.00 94.69 113 ARG A CA 1
ATOM 894 C C . ARG A 1 113 ? 34.614 7.742 -53.542 1.00 94.69 113 ARG A C 1
ATOM 896 O O . ARG A 1 113 ? 34.034 7.278 -52.570 1.00 94.69 113 ARG A O 1
ATOM 903 N N . LEU A 1 114 ? 35.066 8.997 -53.578 1.00 94.25 114 LEU A N 1
ATOM 904 C CA . LEU A 1 114 ? 34.882 9.924 -52.458 1.00 94.25 114 LEU A CA 1
ATOM 905 C C . LEU A 1 114 ? 33.400 10.250 -52.221 1.00 94.25 114 LEU A C 1
ATOM 907 O O . LEU A 1 114 ? 32.979 10.370 -51.074 1.00 94.25 114 LEU A O 1
ATOM 911 N N . GLU A 1 115 ? 32.595 10.385 -53.275 1.00 94.31 115 GLU A N 1
ATOM 912 C CA . GLU A 1 115 ? 31.145 10.577 -53.147 1.00 94.31 115 GLU A CA 1
ATOM 913 C C . GLU A 1 115 ? 30.453 9.338 -52.559 1.00 94.31 115 GLU A C 1
ATOM 915 O O . GLU A 1 115 ? 29.658 9.472 -51.628 1.00 94.31 115 GLU A O 1
ATOM 920 N N . GLU A 1 116 ? 30.799 8.136 -53.028 1.00 94.25 116 GLU A N 1
ATOM 921 C CA . GLU A 1 116 ? 30.297 6.867 -52.482 1.00 94.25 116 GLU A CA 1
ATOM 922 C C . GLU A 1 116 ? 30.666 6.699 -50.999 1.00 94.25 116 GLU A C 1
ATOM 924 O O . GLU A 1 116 ? 29.801 6.394 -50.176 1.00 94.25 116 GLU A O 1
ATOM 929 N N . GLU A 1 117 ? 31.921 6.970 -50.626 1.00 94.00 117 GLU A N 1
ATOM 930 C CA . GLU A 1 117 ? 32.383 6.926 -49.234 1.00 94.00 117 GLU A CA 1
ATOM 931 C C . GLU A 1 117 ? 31.632 7.929 -48.350 1.00 94.00 117 GLU A C 1
ATOM 933 O O . GLU A 1 117 ? 31.219 7.584 -47.240 1.00 94.00 117 GLU A O 1
ATOM 938 N N . ARG A 1 118 ? 31.386 9.154 -48.838 1.00 93.81 118 ARG A N 1
ATOM 939 C CA . ARG A 1 118 ? 30.596 10.153 -48.099 1.00 93.81 118 ARG A CA 1
ATOM 940 C C . ARG A 1 118 ? 29.162 9.688 -47.867 1.00 93.81 118 ARG A C 1
ATOM 942 O O . ARG A 1 118 ? 28.679 9.806 -46.743 1.00 93.81 118 ARG A O 1
ATOM 949 N N . VAL A 1 119 ? 28.508 9.110 -48.876 1.00 94.12 119 VAL A N 1
ATOM 950 C CA . VAL A 1 119 ? 27.144 8.571 -48.735 1.00 94.12 119 VAL A CA 1
ATOM 951 C C . VAL A 1 119 ? 27.103 7.439 -47.706 1.00 94.12 119 VAL A C 1
ATOM 953 O O . VAL A 1 119 ? 26.207 7.409 -46.862 1.00 94.12 119 VAL A O 1
ATOM 956 N N . VAL A 1 120 ? 28.083 6.531 -47.725 1.00 94.81 120 VAL A N 1
ATOM 957 C CA . VAL A 1 120 ? 28.168 5.439 -46.741 1.00 94.81 120 VAL A CA 1
ATOM 958 C C . VAL A 1 120 ? 28.377 5.986 -45.326 1.00 94.81 120 VAL A C 1
ATOM 960 O O . VAL A 1 120 ? 27.689 5.551 -44.401 1.00 94.81 120 VAL A O 1
ATOM 963 N N . LEU A 1 121 ? 29.266 6.966 -45.144 1.00 93.75 121 LEU A N 1
ATOM 964 C CA . LEU A 1 121 ? 29.511 7.591 -43.839 1.00 93.75 121 LEU A CA 1
ATOM 965 C C . LEU A 1 121 ? 28.273 8.326 -43.305 1.00 93.75 121 LEU A C 1
ATOM 967 O O . LEU A 1 121 ? 27.959 8.213 -42.121 1.00 93.75 121 LEU A O 1
ATOM 971 N N . GLU A 1 122 ? 27.530 9.032 -44.159 1.00 94.19 122 GLU A N 1
ATOM 972 C CA . GLU A 1 122 ? 26.275 9.692 -43.773 1.00 94.19 122 GLU A CA 1
ATOM 973 C C . GLU A 1 122 ? 25.193 8.674 -43.374 1.00 94.19 122 GLU A C 1
ATOM 975 O O . GLU A 1 122 ? 24.488 8.855 -42.374 1.00 94.19 122 GLU A O 1
ATOM 980 N N . GLN A 1 123 ? 25.082 7.557 -44.096 1.00 93.81 123 GLN A N 1
ATOM 981 C CA . GLN A 1 123 ? 24.168 6.469 -43.736 1.00 93.81 123 GLN A CA 1
ATOM 982 C C . GLN A 1 123 ? 24.547 5.819 -42.402 1.00 93.81 123 GLN A C 1
ATOM 984 O O . GLN A 1 123 ? 23.675 5.599 -41.560 1.00 93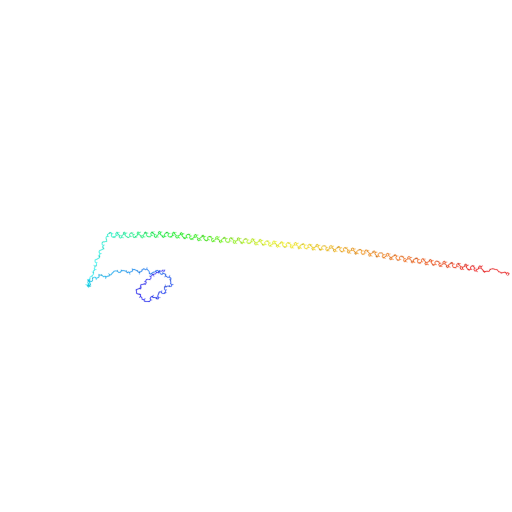.81 123 GLN A O 1
ATOM 989 N N . GLN A 1 124 ? 25.835 5.566 -42.169 1.00 93.69 124 GLN A N 1
ATOM 990 C CA . GLN A 1 124 ? 26.317 5.030 -40.895 1.00 93.69 124 GLN A CA 1
ATOM 991 C C . GLN A 1 124 ? 26.071 6.010 -39.743 1.00 93.69 124 GLN A C 1
ATOM 993 O O . GLN A 1 124 ? 25.547 5.611 -38.707 1.00 93.69 124 GLN A O 1
ATOM 998 N N . ALA A 1 125 ? 26.359 7.301 -39.928 1.00 93.06 125 ALA A N 1
ATOM 999 C CA . ALA A 1 125 ? 26.112 8.32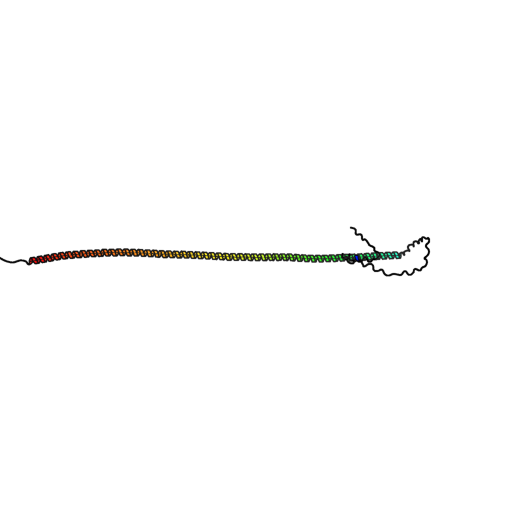0 -38.910 1.00 93.06 125 ALA A CA 1
ATOM 1000 C C . ALA A 1 125 ? 24.619 8.430 -38.561 1.00 93.06 125 ALA A C 1
ATOM 1002 O O . ALA A 1 125 ? 24.251 8.485 -37.386 1.00 93.06 125 ALA A O 1
ATOM 1003 N N . THR A 1 126 ? 23.738 8.414 -39.566 1.00 94.50 126 THR A N 1
ATOM 1004 C CA . THR A 1 126 ? 22.286 8.452 -39.333 1.00 94.50 126 THR A CA 1
ATOM 1005 C C . THR A 1 126 ? 21.757 7.169 -38.690 1.00 94.50 126 THR A C 1
ATOM 1007 O O . THR A 1 126 ? 20.843 7.252 -37.868 1.00 94.50 126 THR A O 1
ATOM 1010 N N . ALA A 1 127 ? 22.320 6.000 -39.009 1.00 93.81 127 ALA A N 1
ATOM 1011 C CA . ALA A 1 127 ? 21.996 4.742 -38.339 1.00 93.81 127 ALA A CA 1
ATOM 1012 C C . ALA A 1 127 ? 22.405 4.773 -36.857 1.00 93.81 127 ALA A C 1
ATOM 1014 O O . ALA A 1 127 ? 21.551 4.568 -35.995 1.00 93.81 127 ALA A O 1
ATOM 1015 N N . SER A 1 128 ? 23.647 5.158 -36.556 1.00 93.25 128 SER A N 1
ATOM 1016 C CA . SER A 1 128 ? 24.144 5.290 -35.179 1.00 93.25 128 SER A CA 1
ATOM 1017 C C . SER A 1 128 ? 23.319 6.285 -34.356 1.00 93.25 128 SER A C 1
ATOM 1019 O O . SER A 1 128 ? 22.935 5.993 -33.225 1.00 93.25 128 SER A O 1
ATOM 1021 N N . LEU A 1 129 ? 22.959 7.439 -34.933 1.00 95.25 129 LEU A N 1
ATOM 1022 C CA . LEU A 1 129 ? 22.095 8.422 -34.266 1.00 95.25 129 LEU A CA 1
ATOM 1023 C C . LEU A 1 129 ? 20.685 7.880 -33.986 1.00 95.25 129 LEU A C 1
ATOM 1025 O O . LEU A 1 129 ? 20.081 8.219 -32.965 1.00 95.25 129 LEU A O 1
ATOM 1029 N N . ARG A 1 130 ? 20.133 7.045 -34.877 1.00 94.94 130 ARG A N 1
ATOM 1030 C CA . ARG A 1 130 ? 18.834 6.392 -34.651 1.00 94.94 130 ARG A CA 1
ATOM 1031 C C . ARG A 1 130 ? 18.915 5.383 -33.512 1.00 94.94 130 ARG A C 1
ATOM 1033 O O . ARG A 1 130 ? 18.021 5.391 -32.668 1.00 94.94 130 ARG A O 1
ATOM 1040 N N . GLU A 1 131 ? 19.962 4.567 -33.464 1.00 94.88 131 GLU A N 1
ATOM 1041 C CA . GLU A 1 131 ? 20.179 3.598 -32.383 1.00 94.88 131 GLU A CA 1
ATOM 1042 C C . GLU A 1 131 ? 20.366 4.296 -31.032 1.00 94.88 131 GLU A C 1
ATOM 1044 O O . GLU A 1 131 ? 19.687 3.955 -30.061 1.00 94.88 131 GLU A O 1
ATOM 1049 N N . GLU A 1 132 ? 21.190 5.346 -30.970 1.00 95.19 132 GLU A N 1
ATOM 1050 C CA . GLU A 1 132 ? 21.376 6.135 -29.748 1.00 95.19 132 GLU A CA 1
ATOM 1051 C C . GLU A 1 132 ? 20.053 6.760 -29.281 1.00 95.19 132 GLU A C 1
ATOM 1053 O O . GLU A 1 132 ? 19.705 6.699 -28.097 1.00 95.19 132 GLU A O 1
ATOM 1058 N N . ARG A 1 133 ? 19.263 7.316 -30.209 1.00 94.88 133 ARG A N 1
ATOM 1059 C CA . ARG A 1 133 ? 17.944 7.876 -29.888 1.00 94.88 133 ARG A CA 1
ATOM 1060 C C . ARG A 1 133 ? 16.980 6.802 -29.386 1.00 94.88 133 ARG A C 1
ATOM 1062 O O . ARG A 1 133 ? 16.251 7.062 -28.433 1.00 94.88 133 ARG A O 1
ATOM 1069 N N . GLN A 1 134 ? 16.972 5.615 -29.988 1.00 95.56 134 GLN A N 1
ATOM 1070 C CA . GLN A 1 134 ? 16.140 4.501 -29.525 1.00 95.56 134 GLN A CA 1
ATOM 1071 C C . GLN A 1 134 ? 16.541 4.037 -28.123 1.00 95.56 134 GLN A C 1
ATOM 1073 O O . GLN A 1 134 ? 15.666 3.835 -27.283 1.00 95.56 134 GLN A O 1
ATOM 1078 N N . LEU A 1 135 ? 17.841 3.939 -27.832 1.00 96.12 135 LEU A N 1
ATOM 1079 C CA . LEU A 1 135 ? 18.335 3.599 -26.496 1.00 96.12 135 LEU A CA 1
ATOM 1080 C C . LEU A 1 135 ? 17.943 4.654 -25.458 1.00 96.12 135 LEU A C 1
ATOM 1082 O O . LEU A 1 135 ? 17.497 4.297 -24.367 1.00 96.12 135 LEU A O 1
ATOM 1086 N N . ARG A 1 136 ? 18.039 5.945 -25.802 1.00 96.25 136 ARG A N 1
ATOM 1087 C CA . ARG A 1 136 ? 17.585 7.037 -24.926 1.00 96.25 136 ARG A CA 1
ATOM 1088 C C . ARG A 1 136 ? 16.082 6.977 -24.667 1.00 96.25 136 ARG A C 1
ATOM 1090 O O . ARG A 1 136 ? 15.681 7.032 -23.510 1.00 96.25 136 ARG A O 1
ATOM 1097 N N . LEU A 1 137 ? 15.266 6.786 -25.706 1.00 97.25 137 LEU A N 1
ATOM 1098 C CA . LEU A 1 137 ? 13.811 6.649 -25.561 1.00 97.25 137 LEU A CA 1
ATOM 1099 C C . LEU A 1 137 ? 13.432 5.421 -24.722 1.00 97.25 137 LEU A C 1
ATOM 1101 O O . LEU A 1 137 ? 12.542 5.500 -23.880 1.00 97.25 137 LEU A O 1
ATOM 1105 N N . ALA A 1 138 ? 14.125 4.294 -24.900 1.00 96.56 138 ALA A N 1
ATOM 1106 C CA . ALA A 1 138 ? 13.905 3.097 -24.094 1.00 96.56 138 ALA A CA 1
ATOM 1107 C C . ALA A 1 138 ? 14.303 3.307 -22.622 1.00 96.56 138 ALA A C 1
ATOM 1109 O O . ALA A 1 138 ? 13.614 2.821 -21.723 1.00 96.56 138 ALA A O 1
ATOM 1110 N N . ALA A 1 139 ? 15.394 4.032 -22.360 1.00 95.88 139 ALA A N 1
ATOM 1111 C CA . ALA A 1 139 ? 15.814 4.385 -21.006 1.00 95.88 139 ALA A CA 1
ATOM 1112 C C . ALA A 1 139 ? 14.822 5.348 -20.333 1.00 95.88 139 ALA A C 1
ATOM 1114 O O . ALA A 1 139 ? 14.449 5.128 -19.182 1.00 95.88 139 ALA A O 1
ATOM 1115 N N . GLU A 1 140 ? 14.343 6.361 -21.058 1.00 96.62 140 GLU A N 1
ATOM 1116 C CA . GLU A 1 140 ? 13.328 7.303 -20.578 1.00 96.62 140 GLU A CA 1
ATOM 1117 C C . GLU A 1 140 ? 11.999 6.595 -20.284 1.00 96.62 140 GLU A C 1
ATOM 1119 O O . GLU A 1 140 ? 11.442 6.760 -19.200 1.00 96.62 140 GLU A O 1
ATOM 1124 N N . ALA A 1 141 ? 11.539 5.712 -21.176 1.00 96.38 141 ALA A N 1
ATOM 1125 C CA . ALA A 1 141 ? 10.342 4.903 -20.950 1.00 96.38 141 ALA A CA 1
ATOM 1126 C C . ALA A 1 141 ? 10.478 4.006 -19.707 1.00 96.38 141 ALA A C 1
ATOM 1128 O O . ALA A 1 141 ? 9.556 3.934 -18.895 1.00 96.38 141 ALA A O 1
ATOM 1129 N N . LYS A 1 142 ? 11.640 3.367 -19.508 1.00 96.75 142 LYS A N 1
ATOM 1130 C CA . LYS A 1 142 ? 11.921 2.584 -18.292 1.00 96.75 142 LYS A CA 1
ATOM 1131 C C . LYS A 1 142 ? 11.935 3.454 -17.034 1.00 96.75 142 LYS A C 1
ATOM 1133 O O . LYS A 1 142 ? 11.406 3.027 -16.012 1.00 96.75 142 LYS A O 1
ATOM 1138 N N . ALA A 1 143 ? 12.507 4.656 -17.095 1.00 95.56 143 ALA A N 1
ATOM 1139 C CA . ALA A 1 143 ? 12.525 5.586 -15.967 1.00 95.56 143 ALA A CA 1
ATOM 1140 C C . ALA A 1 143 ? 11.110 6.070 -15.604 1.00 95.56 143 ALA A C 1
ATOM 1142 O O . ALA A 1 143 ? 10.744 6.078 -14.427 1.00 95.56 143 ALA A O 1
ATOM 1143 N N . MET A 1 144 ? 10.293 6.395 -16.609 1.00 95.62 144 MET A N 1
ATOM 1144 C CA . MET A 1 144 ? 8.887 6.766 -16.430 1.00 95.62 144 MET A CA 1
ATOM 1145 C C . MET A 1 144 ? 8.073 5.616 -15.837 1.00 95.62 144 MET A C 1
ATOM 1147 O O . MET A 1 144 ? 7.346 5.820 -14.867 1.00 95.62 144 MET A O 1
ATOM 1151 N N . GLN A 1 145 ? 8.246 4.397 -16.355 1.00 96.38 145 GLN A N 1
ATOM 1152 C CA . GLN A 1 145 ? 7.573 3.213 -15.827 1.00 96.38 145 GLN A CA 1
ATOM 1153 C C . GLN A 1 145 ? 7.971 2.942 -14.370 1.00 96.38 145 GLN A C 1
ATOM 1155 O O . GLN A 1 145 ? 7.103 2.764 -13.521 1.00 96.38 145 GLN A O 1
ATOM 1160 N N . ALA A 1 146 ? 9.265 3.007 -14.047 1.00 96.19 146 ALA A N 1
ATOM 1161 C CA . ALA A 1 146 ? 9.743 2.831 -12.678 1.00 96.19 146 ALA A CA 1
ATOM 1162 C C . ALA A 1 146 ? 9.192 3.901 -11.716 1.00 96.19 146 ALA A C 1
ATOM 1164 O O . ALA A 1 146 ? 8.922 3.600 -10.555 1.00 96.19 146 ALA A O 1
ATOM 1165 N N . SER A 1 147 ? 9.009 5.142 -12.179 1.00 94.56 147 SER A N 1
ATOM 1166 C CA . SER A 1 147 ? 8.372 6.209 -11.394 1.00 94.56 147 SER A CA 1
ATOM 1167 C C . SER A 1 147 ? 6.883 5.933 -11.147 1.00 94.56 147 SER A C 1
ATOM 1169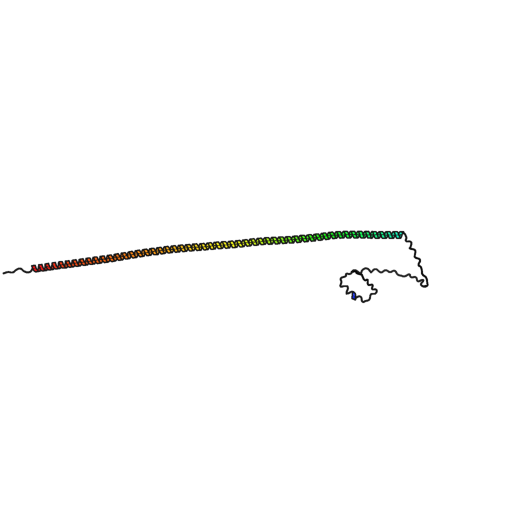 O O . SER A 1 147 ? 6.394 6.051 -10.021 1.00 94.56 147 SER A O 1
ATOM 1171 N N . LEU A 1 148 ? 6.158 5.484 -12.176 1.00 96.12 148 LEU A N 1
ATOM 1172 C CA . LEU A 1 148 ? 4.754 5.086 -12.050 1.00 96.12 148 LEU A CA 1
ATOM 1173 C C . LEU A 1 148 ? 4.574 3.888 -11.109 1.00 96.12 148 LEU A C 1
ATOM 1175 O O . LEU A 1 148 ? 3.654 3.875 -10.297 1.00 96.12 148 LEU A O 1
ATOM 1179 N N . ASP A 1 149 ? 5.463 2.902 -11.169 1.00 96.44 149 ASP A N 1
ATOM 1180 C CA . ASP A 1 149 ? 5.381 1.731 -10.297 1.00 96.44 149 ASP A CA 1
ATOM 1181 C C . ASP A 1 149 ? 5.711 2.090 -8.840 1.00 96.44 149 ASP A C 1
ATOM 1183 O O . ASP A 1 149 ? 5.038 1.618 -7.923 1.00 96.44 149 ASP A O 1
ATOM 1187 N N . LYS A 1 150 ? 6.673 2.998 -8.611 1.00 95.62 150 LYS A N 1
ATOM 1188 C CA . LYS A 1 150 ? 6.952 3.551 -7.274 1.00 95.62 150 LYS A CA 1
ATOM 1189 C C . LYS A 1 150 ? 5.754 4.303 -6.701 1.00 95.62 150 LYS A C 1
ATOM 1191 O O . LYS A 1 150 ? 5.355 4.029 -5.575 1.00 95.62 150 LYS A O 1
ATOM 1196 N N . THR A 1 151 ? 5.150 5.203 -7.475 1.00 95.94 151 THR A N 1
ATOM 1197 C CA . THR A 1 151 ? 3.984 5.974 -7.007 1.00 95.94 151 THR A CA 1
ATOM 1198 C C . THR A 1 151 ? 2.783 5.077 -6.707 1.00 95.94 151 THR A C 1
ATOM 1200 O O . THR A 1 151 ? 2.119 5.273 -5.690 1.00 95.94 151 THR A O 1
ATOM 1203 N N . LYS A 1 152 ? 2.536 4.041 -7.518 1.00 96.62 152 LYS A N 1
ATOM 1204 C CA . LYS A 1 152 ? 1.517 3.021 -7.217 1.00 96.62 152 LYS A CA 1
ATOM 1205 C C . LYS A 1 152 ? 1.826 2.261 -5.927 1.00 96.62 152 LYS A C 1
ATOM 1207 O O . LYS A 1 152 ? 0.948 2.128 -5.082 1.00 96.62 152 LYS A O 1
ATOM 1212 N N . ALA A 1 153 ? 3.069 1.818 -5.735 1.00 96.75 153 ALA A N 1
ATOM 1213 C CA . ALA A 1 153 ? 3.470 1.113 -4.518 1.00 96.75 153 ALA A CA 1
ATOM 1214 C C . ALA A 1 153 ? 3.311 1.983 -3.255 1.00 96.75 153 ALA A C 1
ATOM 1216 O O . ALA A 1 153 ? 2.853 1.497 -2.220 1.00 96.75 153 ALA A O 1
ATOM 1217 N N . GLU A 1 154 ? 3.638 3.275 -3.334 1.00 96.38 154 GLU A N 1
ATOM 1218 C CA . GLU A 1 154 ? 3.431 4.234 -2.242 1.00 96.38 154 GLU A CA 1
ATOM 1219 C C . GLU A 1 154 ? 1.942 4.459 -1.943 1.00 96.38 154 GLU A C 1
ATOM 1221 O O . GLU A 1 154 ? 1.547 4.494 -0.775 1.00 96.38 154 GLU A O 1
ATOM 1226 N N . GLN A 1 155 ? 1.097 4.558 -2.974 1.00 96.50 155 GLN A N 1
ATOM 1227 C CA . GLN A 1 155 ? -0.357 4.648 -2.809 1.00 96.50 155 GLN A CA 1
ATOM 1228 C C . GLN A 1 155 ? -0.935 3.383 -2.159 1.00 96.50 155 GLN A C 1
ATOM 1230 O O . GLN A 1 155 ? -1.729 3.485 -1.220 1.00 96.50 155 GLN A O 1
ATOM 1235 N N . ASP A 1 156 ? -0.502 2.197 -2.584 1.00 96.38 156 ASP A N 1
ATOM 1236 C CA . ASP A 1 156 ? -0.930 0.919 -2.005 1.00 96.38 156 ASP A CA 1
ATOM 1237 C C . ASP A 1 156 ? -0.491 0.773 -0.540 1.00 96.38 156 ASP A C 1
ATOM 1239 O O . ASP A 1 156 ? -1.245 0.281 0.302 1.00 96.38 156 ASP A O 1
ATOM 1243 N N . LEU A 1 157 ? 0.717 1.226 -0.194 1.00 96.38 157 LEU A N 1
ATOM 1244 C CA . LEU A 1 157 ? 1.177 1.250 1.196 1.00 96.38 157 LEU A CA 1
ATOM 1245 C C . LEU A 1 157 ? 0.376 2.243 2.041 1.00 96.38 157 LEU A C 1
ATOM 1247 O O . LEU A 1 157 ? -0.031 1.905 3.153 1.00 96.38 157 LEU A O 1
ATOM 1251 N N . ASN A 1 158 ? 0.108 3.441 1.520 1.00 96.19 158 ASN A N 1
ATOM 1252 C CA . ASN A 1 158 ? -0.663 4.455 2.234 1.00 96.19 158 ASN A CA 1
ATOM 1253 C C . ASN A 1 158 ? -2.115 4.004 2.459 1.00 96.19 158 ASN A C 1
ATOM 1255 O O . ASN A 1 158 ? -2.635 4.130 3.565 1.00 96.19 158 ASN A O 1
ATOM 1259 N N . THR A 1 159 ? -2.762 3.410 1.453 1.00 97.06 159 THR A N 1
ATOM 1260 C CA . THR A 1 159 ? -4.128 2.872 1.592 1.00 97.06 159 THR A CA 1
ATOM 1261 C C . THR A 1 159 ? -4.193 1.737 2.613 1.00 97.06 159 THR A C 1
ATOM 1263 O O . THR A 1 159 ? -5.066 1.755 3.483 1.00 97.06 159 THR A O 1
ATOM 1266 N N . LYS A 1 160 ? -3.235 0.797 2.594 1.00 96.31 160 LYS A N 1
ATOM 1267 C CA . LYS A 1 160 ? -3.122 -0.257 3.620 1.00 96.31 160 LYS A CA 1
ATOM 1268 C C . LYS A 1 160 ? -2.910 0.321 5.016 1.00 96.31 160 LYS A C 1
ATOM 1270 O O . LYS A 1 160 ? -3.602 -0.080 5.949 1.00 96.31 160 LYS A O 1
ATOM 1275 N N . TRP A 1 161 ? -2.008 1.290 5.156 1.00 97.12 161 TRP A N 1
ATOM 1276 C CA . TRP A 1 161 ? -1.739 1.944 6.434 1.00 97.12 161 TRP A CA 1
ATOM 1277 C C . TRP A 1 161 ? -2.965 2.696 6.970 1.00 97.12 161 TRP A C 1
ATOM 1279 O O . TRP A 1 161 ? -3.279 2.608 8.158 1.00 97.12 161 TRP A O 1
ATOM 1289 N N . GLN A 1 162 ? -3.709 3.391 6.104 1.00 97.06 162 GLN A N 1
ATOM 1290 C CA . GLN A 1 162 ? -4.955 4.058 6.485 1.00 97.06 162 GLN A CA 1
ATOM 1291 C C . GLN A 1 162 ? -6.030 3.058 6.921 1.00 97.06 162 GLN A C 1
ATOM 1293 O O . GLN A 1 162 ? -6.677 3.279 7.947 1.00 97.06 162 GLN A O 1
ATOM 1298 N N . ALA A 1 163 ? -6.194 1.950 6.193 1.00 96.94 163 ALA A N 1
ATOM 1299 C CA . ALA A 1 163 ? -7.134 0.893 6.557 1.00 96.94 163 ALA A CA 1
ATOM 1300 C C . ALA A 1 163 ? -6.775 0.255 7.910 1.00 96.94 163 ALA A C 1
ATOM 1302 O O . ALA A 1 163 ? -7.642 0.112 8.774 1.00 96.94 163 ALA A O 1
ATOM 1303 N N . GLU A 1 164 ? -5.495 -0.053 8.140 1.00 97.38 164 GLU A N 1
ATOM 1304 C CA . GLU A 1 164 ? -5.021 -0.588 9.419 1.00 97.38 164 GLU A CA 1
ATOM 1305 C C . GLU A 1 164 ? -5.239 0.412 10.563 1.00 97.38 164 GLU A C 1
ATOM 1307 O O . GLU A 1 164 ? -5.736 0.047 11.630 1.00 97.38 164 GLU A O 1
ATOM 1312 N N . ARG A 1 165 ? -4.936 1.697 10.344 1.00 97.19 165 ARG A N 1
ATOM 1313 C CA . ARG A 1 165 ? -5.164 2.750 11.341 1.00 97.19 165 ARG A CA 1
ATOM 1314 C C . ARG A 1 165 ? -6.642 2.874 11.703 1.00 97.19 165 ARG A C 1
ATOM 1316 O O . ARG A 1 165 ? -6.967 2.972 12.885 1.00 97.19 165 ARG A O 1
ATOM 1323 N N . GLN A 1 166 ? -7.537 2.842 10.718 1.00 97.06 166 GLN A N 1
ATOM 1324 C CA . GLN A 1 166 ? -8.979 2.865 10.966 1.00 97.06 166 GLN A CA 1
ATOM 1325 C C . GLN A 1 166 ? -9.449 1.617 11.723 1.00 97.06 166 GLN A C 1
ATOM 1327 O O . GLN A 1 166 ? -10.260 1.741 12.640 1.00 97.06 166 GLN A O 1
ATOM 1332 N N . ALA A 1 167 ? -8.924 0.433 11.392 1.00 96.75 167 ALA A N 1
ATOM 1333 C CA . ALA A 1 167 ? -9.235 -0.802 12.110 1.00 96.75 167 ALA A CA 1
ATOM 1334 C C . ALA A 1 167 ? -8.788 -0.735 13.580 1.00 96.75 167 ALA A C 1
ATOM 1336 O O . ALA A 1 167 ? -9.560 -1.084 14.471 1.00 96.75 167 ALA A O 1
ATOM 1337 N N . ARG A 1 168 ? -7.586 -0.206 13.850 1.00 97.19 168 ARG A N 1
ATOM 1338 C CA . ARG A 1 168 ? -7.085 0.004 15.220 1.00 97.19 168 ARG A CA 1
ATOM 1339 C C . ARG A 1 168 ? -7.948 0.989 16.012 1.00 97.19 168 ARG A C 1
ATOM 1341 O O . ARG A 1 168 ? -8.260 0.712 17.164 1.00 97.19 168 ARG A O 1
ATOM 1348 N N . ILE A 1 169 ? -8.368 2.100 15.400 1.00 97.31 169 ILE A N 1
ATOM 1349 C CA . ILE A 1 169 ? -9.254 3.084 16.051 1.00 97.31 169 ILE A CA 1
ATOM 1350 C C . ILE A 1 169 ? -10.604 2.450 16.409 1.00 97.31 169 ILE A C 1
ATOM 1352 O O . ILE A 1 169 ? -11.081 2.635 17.525 1.00 97.31 169 ILE A O 1
ATOM 1356 N N . LYS A 1 170 ? -11.202 1.676 15.493 1.00 97.50 170 LYS A N 1
ATOM 1357 C CA . LYS A 1 170 ? -12.461 0.962 15.758 1.00 97.50 170 LYS A CA 1
ATOM 1358 C C . LYS A 1 170 ? -12.308 -0.045 16.897 1.00 97.50 170 LYS A C 1
ATOM 1360 O O . LYS A 1 170 ? -13.075 0.012 17.847 1.00 97.50 170 LYS A O 1
ATOM 1365 N N . ALA A 1 171 ? -11.265 -0.875 16.862 1.00 96.56 171 ALA A N 1
ATOM 1366 C CA . ALA A 1 171 ? -10.997 -1.841 17.925 1.00 96.56 171 ALA A CA 1
ATOM 1367 C C . ALA A 1 171 ? -10.793 -1.169 19.296 1.00 96.56 171 ALA A C 1
ATOM 1369 O O . ALA A 1 171 ? -11.259 -1.675 20.315 1.00 96.56 171 ALA A O 1
ATOM 1370 N N . GLN A 1 172 ? -10.129 -0.009 19.332 1.00 96.94 172 GLN A N 1
ATOM 1371 C CA . GLN A 1 172 ? -9.965 0.765 20.561 1.00 96.94 172 GLN A CA 1
ATOM 1372 C C . GLN A 1 172 ? -11.299 1.340 21.065 1.00 96.94 172 GLN A C 1
ATOM 1374 O O . GLN A 1 172 ? -11.556 1.304 22.267 1.00 96.94 172 GLN A O 1
ATOM 1379 N N . ALA A 1 173 ? -12.155 1.838 20.168 1.00 96.69 173 ALA A N 1
ATOM 1380 C CA . ALA A 1 173 ? -13.488 2.322 20.525 1.00 96.69 173 ALA A CA 1
ATOM 1381 C C . ALA A 1 173 ? -14.390 1.193 21.056 1.00 96.69 173 ALA A C 1
ATOM 1383 O O . ALA A 1 173 ? -15.083 1.386 22.055 1.00 96.69 173 ALA A O 1
ATOM 1384 N N . ASP A 1 174 ? -14.330 0.008 20.446 1.00 96.50 174 ASP A N 1
ATOM 1385 C CA . ASP A 1 174 ? -15.082 -1.170 20.888 1.00 96.50 174 ASP A CA 1
ATOM 1386 C C . ASP A 1 174 ? -14.626 -1.630 22.282 1.00 96.50 174 ASP A C 1
ATOM 1388 O O . ASP A 1 174 ? -15.456 -1.881 23.158 1.00 96.50 174 ASP A O 1
ATOM 1392 N N . LEU A 1 175 ? -13.311 -1.667 22.534 1.00 96.44 175 LEU A N 1
ATOM 1393 C CA . LEU A 1 175 ? -12.762 -1.970 23.861 1.00 96.44 175 LEU A CA 1
ATOM 1394 C C . LEU A 1 175 ? -13.209 -0.955 24.916 1.00 96.44 175 LEU A C 1
ATOM 1396 O O . LEU A 1 175 ? -13.617 -1.356 26.006 1.00 96.44 175 LEU A O 1
ATOM 1400 N N . GLN A 1 176 ? -13.177 0.339 24.593 1.00 96.69 176 GLN A N 1
ATOM 1401 C CA . GLN A 1 176 ? -13.657 1.376 25.506 1.00 96.69 176 GLN A CA 1
ATOM 1402 C C . GLN A 1 176 ? -15.152 1.204 25.801 1.00 96.69 176 GLN A C 1
ATOM 1404 O O . GLN A 1 176 ? -15.560 1.262 26.957 1.00 96.69 176 GLN A O 1
ATOM 1409 N N . SER A 1 177 ? -15.964 0.912 24.780 1.00 97.06 177 SER A N 1
ATOM 1410 C CA . SER A 1 177 ? -17.396 0.655 24.956 1.00 97.06 177 SER A CA 1
ATOM 1411 C C . SER A 1 177 ? -17.659 -0.537 25.881 1.00 97.06 177 SER A C 1
ATOM 1413 O O . SER A 1 177 ? -18.518 -0.460 26.760 1.00 97.06 177 SER A O 1
ATOM 1415 N N . LEU A 1 178 ? -16.892 -1.622 25.735 1.00 96.75 178 LEU A N 1
ATOM 1416 C CA . LEU A 1 178 ? -16.986 -2.790 26.614 1.00 96.75 178 LEU A CA 1
ATOM 1417 C C . LEU A 1 178 ? -16.579 -2.466 28.056 1.00 96.75 178 LEU A C 1
ATOM 1419 O O . LEU A 1 178 ? -17.220 -2.950 28.992 1.00 96.75 178 LEU A O 1
ATOM 1423 N N . MET A 1 179 ? -15.550 -1.638 28.254 1.00 95.94 179 MET A N 1
ATOM 1424 C CA . MET A 1 179 ? -15.164 -1.164 29.586 1.00 95.94 179 MET A CA 1
ATOM 1425 C C . MET A 1 179 ? -16.269 -0.314 30.221 1.00 95.94 179 MET A C 1
ATOM 1427 O O . MET A 1 179 ? -16.678 -0.599 31.345 1.00 95.94 179 MET A O 1
ATOM 1431 N N . ASP A 1 180 ? -16.839 0.635 29.478 1.00 96.25 180 ASP A N 1
ATOM 1432 C CA . ASP A 1 180 ? -17.934 1.478 29.964 1.00 96.25 180 ASP A CA 1
ATOM 1433 C C . ASP A 1 180 ? -19.190 0.647 30.300 1.00 96.25 180 ASP A C 1
ATOM 1435 O O . ASP A 1 180 ? -19.892 0.919 31.278 1.00 96.25 180 ASP A O 1
ATOM 1439 N N . GLN A 1 181 ? -19.495 -0.390 29.508 1.00 96.62 181 GLN A N 1
ATOM 1440 C CA . GLN A 1 181 ? -20.587 -1.328 29.796 1.00 96.62 181 GLN A CA 1
ATOM 1441 C C . GLN A 1 181 ? -20.320 -2.139 31.066 1.00 96.62 181 GLN A C 1
ATOM 1443 O O . GLN A 1 181 ? -21.217 -2.289 31.899 1.00 96.62 181 GLN A O 1
ATOM 1448 N N . LYS A 1 182 ? -19.090 -2.633 31.239 1.00 96.25 182 LYS A N 1
ATOM 1449 C CA . LYS A 1 182 ? -18.675 -3.340 32.454 1.00 96.25 182 LYS A CA 1
ATOM 1450 C C . LYS A 1 182 ? -18.815 -2.443 33.685 1.00 96.25 182 LYS A C 1
ATOM 1452 O O . LYS A 1 182 ? -19.373 -2.888 34.686 1.00 96.25 182 LYS A O 1
ATOM 1457 N N . ASP A 1 183 ? -18.383 -1.190 33.606 1.00 96.19 183 ASP A N 1
ATOM 1458 C CA . ASP A 1 183 ? -18.485 -0.245 34.722 1.00 96.19 183 ASP A CA 1
ATOM 1459 C C . ASP A 1 183 ? -19.945 0.070 35.068 1.00 96.19 183 ASP A C 1
ATOM 1461 O O . ASP A 1 183 ? -20.313 0.077 36.246 1.00 96.19 183 ASP A O 1
ATOM 1465 N N . LYS A 1 184 ? -20.816 0.226 34.062 1.00 96.69 184 LYS A N 1
ATOM 1466 C CA . LYS A 1 184 ? -22.269 0.362 34.274 1.00 96.69 184 LYS A CA 1
ATOM 1467 C C . LYS A 1 184 ? -22.874 -0.864 34.959 1.00 96.69 184 LYS A C 1
ATOM 1469 O O . LYS A 1 184 ? -23.689 -0.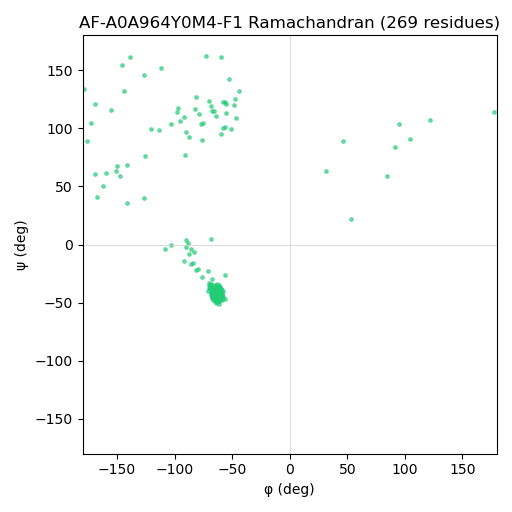703 35.867 1.00 96.69 184 LYS A O 1
ATOM 1474 N N . LEU A 1 185 ? -22.476 -2.076 34.565 1.00 97.06 185 LEU A N 1
ATOM 1475 C CA . LEU A 1 185 ? -22.935 -3.314 35.208 1.00 97.06 185 LEU A CA 1
ATOM 1476 C C . LEU A 1 185 ? -22.467 -3.402 36.663 1.00 97.06 185 LEU A C 1
ATOM 1478 O O . LEU A 1 185 ? -23.268 -3.728 37.538 1.00 97.06 185 LEU A O 1
ATOM 1482 N N . ILE A 1 186 ? -21.208 -3.052 36.942 1.00 96.69 186 ILE A N 1
ATOM 1483 C CA . ILE A 1 186 ? -20.672 -3.012 38.310 1.00 96.69 186 ILE A CA 1
ATOM 1484 C C . ILE A 1 186 ? -21.454 -2.007 39.162 1.00 96.69 186 ILE A C 1
ATOM 1486 O O . ILE A 1 186 ? -21.875 -2.341 40.271 1.00 96.69 186 ILE A O 1
ATOM 1490 N N . GLN A 1 187 ? -21.697 -0.798 38.650 1.00 95.75 187 GLN A N 1
ATOM 1491 C CA . GLN A 1 187 ? -22.480 0.219 39.359 1.00 95.75 187 GLN A CA 1
ATOM 1492 C C . GLN A 1 187 ? -23.921 -0.240 39.609 1.00 95.75 187 GLN A C 1
ATOM 1494 O O . GLN A 1 187 ? -24.428 -0.079 40.720 1.00 95.75 187 GLN A O 1
ATOM 1499 N N . SER A 1 188 ? -24.569 -0.847 38.611 1.00 96.25 188 SER A N 1
ATOM 1500 C CA . SER A 1 188 ? -25.926 -1.387 38.741 1.00 96.25 188 SER A CA 1
ATOM 1501 C C . SER A 1 188 ? -25.995 -2.485 39.807 1.00 96.25 188 SER A C 1
ATOM 1503 O O . SER A 1 188 ? -26.847 -2.426 40.694 1.00 96.25 188 SER A O 1
ATOM 1505 N N . HIS A 1 189 ? -25.042 -3.420 39.802 1.00 96.31 189 HIS A N 1
ATOM 1506 C CA . HIS A 1 189 ? -24.956 -4.482 40.803 1.00 96.31 189 HIS A CA 1
ATOM 1507 C C . HIS A 1 189 ? -24.716 -3.924 42.215 1.00 96.31 189 HIS A C 1
ATOM 1509 O O . HIS A 1 189 ? -25.359 -4.342 43.175 1.00 96.31 189 HIS A O 1
ATOM 1515 N N . GLN A 1 190 ? -23.842 -2.922 42.364 1.00 96.12 190 GLN A N 1
ATOM 1516 C CA . GLN A 1 190 ? -23.629 -2.254 43.653 1.00 96.12 190 GLN A CA 1
ATOM 1517 C C . GLN A 1 190 ? -24.884 -1.527 44.156 1.00 96.12 190 GLN A C 1
ATOM 1519 O O . GLN A 1 190 ? -25.140 -1.506 45.360 1.00 96.12 190 GLN A O 1
ATOM 1524 N N . GLN A 1 191 ? -25.672 -0.920 43.264 1.00 95.44 191 GLN A N 1
ATOM 1525 C CA . GLN A 1 191 ? -26.945 -0.295 43.634 1.00 95.44 191 GLN A CA 1
ATOM 1526 C C . GLN A 1 191 ? -27.982 -1.334 44.074 1.00 95.44 191 GLN A C 1
ATOM 1528 O O . GLN A 1 191 ? -28.677 -1.099 45.064 1.00 95.44 191 GLN A O 1
ATOM 1533 N N . GLN A 1 192 ? -28.055 -2.481 43.393 1.00 95.31 192 GLN A N 1
ATOM 1534 C CA . GLN A 1 192 ? -28.928 -3.593 43.780 1.00 95.31 192 GLN A CA 1
ATOM 1535 C C . GLN A 1 192 ? -28.555 -4.146 45.156 1.00 95.31 192 GLN A C 1
ATOM 1537 O O . GLN A 1 192 ? -29.420 -4.201 46.026 1.00 95.31 192 GLN A O 1
ATOM 1542 N N . LEU A 1 193 ? -27.270 -4.429 45.401 1.00 95.69 193 LEU A N 1
ATOM 1543 C CA . LEU A 1 193 ? -26.792 -4.881 46.713 1.00 95.69 193 LEU A CA 1
ATOM 1544 C C . LEU A 1 193 ? -27.150 -3.891 47.828 1.00 95.69 193 LEU A C 1
ATOM 1546 O O . LEU A 1 193 ? -27.708 -4.286 48.846 1.00 95.69 193 LEU A O 1
ATOM 1550 N N . LYS A 1 194 ? -26.922 -2.587 47.618 1.00 95.94 194 LYS A N 1
ATOM 1551 C CA . LYS A 1 194 ? -27.303 -1.553 48.597 1.00 95.94 194 LYS A CA 1
ATOM 1552 C C . LYS A 1 194 ? -28.814 -1.508 48.845 1.00 95.94 194 LYS A C 1
ATOM 1554 O O . LYS A 1 194 ? -29.242 -1.224 49.963 1.00 95.94 194 LYS A O 1
ATOM 1559 N N . ALA A 1 195 ? -29.632 -1.734 47.818 1.00 94.75 195 ALA A N 1
ATOM 1560 C CA . ALA A 1 195 ? -31.085 -1.771 47.961 1.00 94.75 195 ALA A CA 1
ATOM 1561 C C . ALA A 1 195 ? -31.555 -3.028 48.714 1.00 94.75 195 ALA A C 1
ATOM 1563 O O . ALA A 1 195 ? -32.453 -2.936 49.551 1.00 94.75 195 ALA A O 1
ATOM 1564 N N . GLU A 1 196 ? -30.945 -4.183 48.453 1.00 95.12 196 GLU A N 1
ATOM 1565 C CA . GLU A 1 196 ? -31.221 -5.435 49.163 1.00 95.12 196 GLU A CA 1
ATOM 1566 C C . GLU A 1 196 ? -30.776 -5.380 50.626 1.00 95.12 196 GLU A C 1
ATOM 1568 O O . GLU A 1 196 ? -31.537 -5.774 51.509 1.00 95.12 196 GLU A O 1
ATOM 1573 N N . GLU A 1 197 ? -29.598 -4.819 50.909 1.00 95.19 197 GLU A N 1
ATOM 1574 C CA . GLU A 1 197 ? -29.121 -4.597 52.276 1.00 95.19 197 GLU A CA 1
ATOM 1575 C C . GLU A 1 197 ? -30.075 -3.696 53.060 1.00 95.19 197 GLU A C 1
ATOM 1577 O O . GLU A 1 197 ? -30.449 -4.051 54.177 1.00 95.19 197 GLU A O 1
ATOM 1582 N N . LYS A 1 198 ? -30.546 -2.592 52.461 1.00 95.12 198 LYS A N 1
ATOM 1583 C CA . LYS A 1 198 ? -31.561 -1.725 53.082 1.00 95.12 198 LYS A CA 1
ATOM 1584 C C . LYS A 1 198 ? -32.854 -2.479 53.391 1.00 95.12 198 LYS A C 1
ATOM 1586 O O . LYS A 1 198 ? -33.343 -2.417 54.515 1.00 95.12 198 LYS A O 1
ATOM 1591 N N . LYS A 1 199 ? -33.378 -3.258 52.437 1.00 94.69 199 LYS A N 1
ATOM 1592 C CA . LYS A 1 199 ? -34.569 -4.095 52.673 1.00 94.69 199 LYS A CA 1
ATOM 1593 C C . LYS A 1 199 ? -34.343 -5.092 53.810 1.00 94.69 199 LYS A C 1
ATOM 1595 O O . LYS A 1 199 ? -35.223 -5.277 54.646 1.00 94.69 199 LYS A O 1
ATOM 1600 N N . ARG A 1 200 ? -33.163 -5.716 53.871 1.00 94.44 200 ARG A N 1
ATOM 1601 C CA . ARG A 1 200 ? -32.800 -6.652 54.942 1.00 94.44 200 ARG A CA 1
ATOM 1602 C C . ARG A 1 200 ? -32.729 -5.952 56.300 1.00 94.44 200 ARG A C 1
ATOM 1604 O O . ARG A 1 200 ? -33.226 -6.505 57.280 1.00 94.44 200 ARG A O 1
ATOM 1611 N N . THR A 1 201 ? -32.138 -4.758 56.378 1.00 94.88 201 THR A N 1
ATOM 1612 C CA . THR A 1 201 ? -32.085 -3.984 57.628 1.00 94.88 201 THR A CA 1
ATOM 1613 C C . THR A 1 201 ? -33.468 -3.521 58.069 1.00 94.88 201 THR A C 1
ATOM 1615 O O . THR A 1 201 ? -33.778 -3.615 59.257 1.00 94.88 201 THR A O 1
ATOM 1618 N N . ASP A 1 202 ? -34.318 -3.102 57.130 1.00 95.06 202 ASP A N 1
ATOM 1619 C CA . ASP A 1 202 ? -35.687 -2.673 57.417 1.00 95.06 202 ASP A CA 1
ATOM 1620 C C . ASP A 1 202 ? -36.522 -3.842 57.952 1.00 95.06 202 ASP A C 1
ATOM 1622 O O . ASP A 1 202 ? -37.129 -3.714 59.017 1.00 95.06 202 ASP A O 1
ATOM 1626 N N . LEU A 1 203 ? -36.464 -5.013 57.305 1.00 94.94 203 LEU A N 1
ATOM 1627 C CA . LEU A 1 203 ? -37.114 -6.239 57.788 1.00 94.94 203 LEU A CA 1
ATOM 1628 C C . LEU A 1 203 ? -36.602 -6.656 59.172 1.00 94.94 203 LEU A C 1
ATOM 1630 O O . LEU A 1 203 ? -37.399 -6.942 60.059 1.00 94.94 203 LEU A O 1
ATOM 1634 N N . MET A 1 204 ? -35.286 -6.629 59.403 1.00 92.50 204 MET A N 1
ATOM 1635 C CA . MET A 1 204 ? -34.713 -6.912 60.726 1.00 92.50 204 MET A CA 1
ATOM 1636 C C . MET A 1 204 ? -35.199 -5.926 61.796 1.00 92.50 204 MET A C 1
ATOM 1638 O O . MET A 1 204 ? -35.410 -6.319 62.944 1.00 92.50 204 MET A O 1
ATOM 1642 N N . SER A 1 205 ? -35.377 -4.650 61.446 1.00 93.50 205 SER A N 1
ATOM 1643 C CA . SER A 1 205 ? -35.919 -3.649 62.368 1.00 93.50 205 SER A CA 1
ATOM 1644 C C . SER A 1 205 ? -37.397 -3.901 62.687 1.00 93.50 205 SER A C 1
ATOM 1646 O O . SER A 1 205 ? -37.794 -3.766 63.843 1.00 93.50 205 SER A O 1
ATOM 1648 N N . GLN A 1 206 ? -38.190 -4.324 61.697 1.00 94.38 206 GLN A N 1
ATOM 1649 C CA . GLN A 1 206 ? -39.597 -4.688 61.876 1.00 94.38 206 GLN A CA 1
ATOM 1650 C C . GLN A 1 206 ? -39.742 -5.931 62.752 1.00 94.38 206 GLN A C 1
ATOM 1652 O O . GLN A 1 206 ? -40.510 -5.893 63.705 1.00 94.38 206 GLN A O 1
ATOM 1657 N N . ILE A 1 207 ? -38.942 -6.974 62.509 1.00 93.44 207 ILE A N 1
ATOM 1658 C CA . ILE A 1 207 ? -38.929 -8.192 63.334 1.00 93.44 207 ILE A CA 1
ATOM 1659 C C . ILE A 1 207 ? -38.585 -7.857 64.790 1.00 93.44 207 ILE A C 1
ATOM 1661 O O . ILE A 1 207 ? -39.250 -8.332 65.703 1.00 93.44 207 ILE A O 1
ATOM 1665 N N . LYS A 1 208 ? -37.581 -7.002 65.033 1.00 91.44 208 LYS A N 1
ATOM 1666 C CA . LYS A 1 208 ? -37.233 -6.573 66.400 1.00 91.44 208 LYS A CA 1
ATOM 1667 C C . LYS A 1 208 ? -38.355 -5.790 67.081 1.00 91.44 208 LYS A C 1
ATOM 1669 O O . LYS A 1 208 ? -38.562 -5.972 68.276 1.00 91.44 208 LYS A O 1
ATOM 1674 N N . LYS A 1 209 ? -39.055 -4.919 66.346 1.00 92.75 209 LYS A N 1
ATOM 1675 C CA . LYS A 1 209 ? -40.213 -4.184 66.876 1.00 92.75 209 LYS A CA 1
ATOM 1676 C C . LYS A 1 209 ? -41.358 -5.130 67.215 1.00 92.75 209 LYS A C 1
ATOM 1678 O O . LYS A 1 209 ? -41.851 -5.064 68.329 1.00 92.75 209 LYS A O 1
ATOM 1683 N N . GLN A 1 210 ? -41.703 -6.039 66.304 1.00 92.19 210 GLN A N 1
ATOM 1684 C CA . GLN A 1 210 ? -42.749 -7.039 66.521 1.00 92.19 210 GLN A CA 1
ATOM 1685 C C . GLN A 1 210 ? -42.431 -7.933 67.721 1.00 92.19 210 GLN A C 1
ATOM 1687 O O . GLN A 1 210 ? -43.267 -8.067 68.601 1.00 92.19 210 GLN A O 1
ATOM 1692 N N . ALA A 1 211 ? -41.203 -8.447 67.833 1.00 89.50 211 ALA A N 1
ATOM 1693 C CA . ALA A 1 211 ? -40.793 -9.241 68.993 1.00 89.50 211 ALA A CA 1
ATOM 1694 C C . ALA A 1 211 ? -40.850 -8.443 70.314 1.00 89.50 211 ALA A C 1
ATOM 1696 O O . ALA A 1 211 ? -41.187 -8.992 71.361 1.00 89.50 211 ALA A O 1
ATOM 1697 N N . GLY A 1 212 ? -40.530 -7.144 70.279 1.00 89.31 212 GLY A N 1
ATOM 1698 C CA . GLY A 1 212 ? -40.681 -6.253 71.433 1.00 89.31 212 GLY A CA 1
ATOM 1699 C C . GLY A 1 212 ? -42.147 -6.028 71.818 1.00 89.31 212 GLY A C 1
ATOM 1700 O O . GLY A 1 212 ? -42.492 -6.136 72.990 1.00 89.31 212 GLY A O 1
ATOM 1701 N N . GLU A 1 213 ? -43.014 -5.773 70.836 1.00 91.94 213 GLU A N 1
ATOM 1702 C CA . GLU A 1 213 ? -44.460 -5.607 71.029 1.00 91.94 213 GLU A CA 1
ATOM 1703 C C . GLU A 1 213 ? -45.125 -6.894 71.539 1.00 91.94 213 GLU A C 1
ATOM 1705 O O . GLU A 1 213 ? -45.962 -6.831 72.438 1.00 91.94 213 GLU A O 1
ATOM 1710 N N . GLU A 1 214 ? -44.726 -8.058 71.020 1.00 89.44 214 GLU A N 1
ATOM 1711 C CA . GLU A 1 214 ? -45.172 -9.371 71.497 1.00 89.44 214 GLU A CA 1
ATOM 1712 C C . GLU A 1 214 ? -44.739 -9.606 72.949 1.00 89.44 214 GLU A C 1
ATOM 1714 O O . GLU A 1 214 ? -45.572 -9.950 73.785 1.00 89.44 214 GLU A O 1
ATOM 1719 N N . SER A 1 215 ? -43.476 -9.326 73.291 1.00 88.62 215 SER A N 1
ATOM 1720 C CA . SER A 1 215 ? -42.984 -9.452 74.669 1.00 88.62 215 SER A CA 1
ATOM 1721 C C . SER A 1 215 ? -43.698 -8.498 75.637 1.00 88.62 215 SER A C 1
ATOM 1723 O O . SER A 1 215 ? -44.066 -8.894 76.746 1.00 88.62 215 SER A O 1
ATOM 1725 N N . GLU A 1 216 ? -43.964 -7.255 75.224 1.00 90.56 216 GLU A N 1
ATOM 1726 C CA . GLU A 1 216 ? -44.775 -6.321 76.010 1.00 90.56 216 GLU A CA 1
ATOM 1727 C C . GLU A 1 216 ? -46.225 -6.797 76.157 1.00 90.56 216 GLU A C 1
ATOM 1729 O O . GLU A 1 216 ? -46.819 -6.637 77.227 1.00 90.56 216 GLU A O 1
ATOM 1734 N N . ALA A 1 217 ? -46.815 -7.373 75.108 1.00 90.94 217 ALA A N 1
ATOM 1735 C CA . ALA A 1 217 ? -48.166 -7.918 75.155 1.00 90.94 217 ALA A CA 1
ATOM 1736 C C . ALA A 1 217 ? -48.255 -9.120 76.109 1.00 90.94 217 ALA A C 1
ATOM 1738 O O . ALA A 1 217 ? -49.174 -9.172 76.929 1.00 90.94 217 ALA A O 1
ATOM 1739 N N . GLU A 1 218 ? -47.280 -10.031 76.077 1.00 90.50 218 GLU A N 1
ATOM 1740 C CA . GLU A 1 218 ? -47.167 -11.157 77.014 1.00 90.50 218 GLU A CA 1
ATOM 1741 C C . GLU A 1 218 ? -46.989 -10.679 78.465 1.00 90.50 218 GLU A C 1
ATOM 1743 O O . GLU A 1 218 ? -47.660 -11.173 79.379 1.00 90.50 218 GLU A O 1
ATOM 1748 N N . ALA A 1 219 ? -46.155 -9.659 78.694 1.00 89.12 219 ALA A N 1
ATOM 1749 C CA . ALA A 1 219 ? -45.989 -9.041 80.010 1.00 89.12 219 ALA A CA 1
ATOM 1750 C C . ALA A 1 219 ? -47.289 -8.374 80.506 1.00 89.12 219 ALA A C 1
ATOM 1752 O O . ALA A 1 219 ? -47.653 -8.491 81.676 1.00 89.12 219 ALA A O 1
ATOM 1753 N N . ARG A 1 220 ? -48.043 -7.707 79.620 1.00 89.12 220 ARG A N 1
ATOM 1754 C CA . ARG A 1 220 ? -49.346 -7.103 79.962 1.00 89.12 220 ARG A CA 1
ATOM 1755 C C . ARG A 1 220 ? -50.413 -8.156 80.257 1.00 89.12 220 ARG A C 1
ATOM 1757 O O . ARG A 1 220 ? -51.207 -7.957 81.174 1.00 89.12 220 ARG A O 1
ATOM 1764 N N . LEU A 1 221 ? -50.446 -9.256 79.503 1.00 90.19 221 LEU A N 1
ATOM 1765 C CA . LEU A 1 221 ? -51.366 -10.372 79.742 1.00 90.19 221 LEU A CA 1
ATOM 1766 C C . LEU A 1 221 ? -51.074 -11.056 81.079 1.00 90.19 221 LEU A C 1
ATOM 1768 O O . LEU A 1 221 ? -51.991 -11.257 81.870 1.00 90.19 221 LEU A O 1
ATOM 1772 N N . SER A 1 222 ? -49.805 -11.351 81.365 1.00 88.38 222 SER A N 1
ATOM 1773 C CA . SER A 1 222 ? -49.409 -11.936 82.651 1.00 88.38 222 SER A CA 1
ATOM 1774 C C . SER A 1 222 ? -49.709 -11.003 83.830 1.00 88.38 222 SER A C 1
ATOM 1776 O O . SER A 1 222 ? -50.265 -11.458 84.827 1.00 88.38 222 SER A O 1
ATOM 1778 N N . ALA A 1 223 ? -49.458 -9.694 83.706 1.00 89.56 223 ALA A N 1
ATOM 1779 C CA . ALA A 1 223 ? -49.829 -8.718 84.734 1.00 89.56 223 ALA A CA 1
ATOM 1780 C C . ALA A 1 223 ? -51.350 -8.640 84.970 1.00 89.56 223 ALA A C 1
ATOM 1782 O O . ALA A 1 223 ? -51.784 -8.563 86.119 1.00 89.56 223 ALA A O 1
ATOM 1783 N N . ARG A 1 224 ? -52.168 -8.701 83.906 1.00 89.56 224 ARG A N 1
ATOM 1784 C CA . ARG A 1 224 ? -53.637 -8.756 84.027 1.00 89.56 224 ARG A CA 1
ATOM 1785 C C . ARG A 1 224 ? -54.111 -10.015 84.742 1.00 89.56 224 ARG A C 1
ATOM 1787 O O . ARG A 1 224 ? -54.922 -9.899 85.648 1.00 89.56 224 ARG A O 1
ATOM 1794 N N . LEU A 1 225 ? -53.578 -11.184 84.385 1.00 90.50 225 LEU A N 1
ATOM 1795 C CA . LEU A 1 225 ? -53.937 -12.446 85.041 1.00 90.50 225 LEU A CA 1
ATOM 1796 C C . LEU A 1 225 ? -53.597 -12.433 86.537 1.00 90.50 225 LEU A C 1
ATOM 1798 O O . LEU A 1 225 ? -54.374 -12.928 87.348 1.00 90.50 225 LEU A O 1
ATOM 1802 N N . VAL A 1 226 ? -52.461 -11.836 86.914 1.00 91.31 226 VAL A N 1
ATOM 1803 C CA . VAL A 1 226 ? -52.093 -11.666 88.329 1.00 91.31 226 VAL A CA 1
ATOM 1804 C C . VAL A 1 226 ? -53.069 -10.733 89.048 1.00 91.31 226 VAL A C 1
ATOM 1806 O O . VAL A 1 226 ? -53.487 -11.056 90.157 1.00 91.31 226 VAL A O 1
ATOM 1809 N N . ALA A 1 227 ? -53.455 -9.612 88.431 1.00 88.50 227 ALA A N 1
ATOM 1810 C CA . ALA A 1 227 ? -54.434 -8.689 89.008 1.00 88.50 227 ALA A CA 1
ATOM 1811 C C . ALA A 1 227 ? -55.822 -9.342 89.164 1.00 88.50 227 ALA A C 1
ATOM 1813 O O . ALA A 1 227 ? -56.430 -9.243 90.224 1.00 88.50 227 ALA A O 1
ATOM 1814 N N . GLU A 1 228 ? -56.290 -10.083 88.156 1.00 89.50 228 GLU A N 1
ATOM 1815 C CA . GLU A 1 228 ? -57.571 -10.801 88.208 1.00 89.50 228 GLU A CA 1
ATOM 1816 C C . GLU A 1 228 ? -57.587 -11.899 89.287 1.00 89.50 228 GLU A C 1
ATOM 1818 O O . GLU A 1 228 ? -58.583 -12.062 89.994 1.00 89.50 228 GLU A O 1
ATOM 1823 N N . GLU A 1 229 ? -56.489 -12.642 89.466 1.00 89.69 229 GLU A N 1
ATOM 1824 C CA . GLU A 1 229 ? -56.373 -13.618 90.559 1.00 89.69 229 GLU A CA 1
ATOM 1825 C C . GLU A 1 229 ? -56.308 -12.939 91.938 1.00 89.69 229 GLU A C 1
ATOM 1827 O O . GLU A 1 229 ? -56.893 -13.449 92.896 1.00 89.69 229 GLU A O 1
ATOM 1832 N N . GLN A 1 230 ? -55.673 -11.767 92.056 1.00 89.44 230 GLN A N 1
ATOM 1833 C CA . GLN A 1 230 ? -55.706 -10.972 93.289 1.00 89.44 230 GLN A CA 1
ATOM 1834 C C . GLN A 1 230 ? -57.131 -10.514 93.624 1.00 89.44 230 GLN A C 1
ATOM 1836 O O . GLN A 1 230 ? -57.602 -10.795 94.728 1.00 89.44 230 GLN A O 1
ATOM 1841 N N . ASP A 1 231 ? -57.856 -9.930 92.668 1.00 90.12 231 ASP A N 1
ATOM 1842 C CA . ASP A 1 231 ? -59.257 -9.519 92.845 1.00 90.12 231 ASP A CA 1
ATOM 1843 C C . ASP A 1 231 ? -60.144 -10.712 93.235 1.00 90.12 231 ASP A C 1
ATOM 1845 O O . ASP A 1 231 ? -61.003 -10.624 94.119 1.00 90.12 231 ASP A O 1
ATOM 1849 N N . ARG A 1 232 ? -59.915 -11.880 92.623 1.00 89.88 232 ARG A N 1
ATOM 1850 C CA . ARG A 1 232 ? -60.629 -13.119 92.956 1.00 89.88 232 ARG A CA 1
ATOM 1851 C C . ARG A 1 232 ? -60.357 -13.569 94.392 1.00 89.88 232 ARG A C 1
ATOM 1853 O O . ARG A 1 232 ? -61.292 -13.993 95.078 1.00 89.88 232 ARG A O 1
ATOM 1860 N N . LEU A 1 233 ? -59.110 -13.493 94.856 1.00 91.19 233 LEU A N 1
ATOM 1861 C CA . LEU A 1 233 ? -58.738 -13.816 96.236 1.00 91.19 233 LEU A CA 1
ATOM 1862 C C . LEU A 1 233 ? -59.332 -12.813 97.232 1.00 91.19 233 LEU A C 1
ATOM 1864 O O . LEU A 1 233 ? -59.822 -13.228 98.286 1.00 91.19 233 LEU A O 1
ATOM 1868 N N . GLU A 1 234 ? -59.352 -11.523 96.899 1.00 89.94 234 GLU A N 1
ATOM 1869 C CA . GLU A 1 234 ? -59.987 -10.485 97.717 1.00 89.94 234 GLU A CA 1
ATOM 1870 C C . GLU A 1 234 ? -61.499 -10.697 97.830 1.00 89.94 234 GLU A C 1
ATOM 1872 O O . GLU A 1 234 ? -62.043 -10.670 98.938 1.00 89.94 234 GLU A O 1
ATOM 1877 N N . LEU A 1 235 ? -62.175 -11.016 96.722 1.00 89.19 235 LEU A N 1
ATOM 1878 C CA . LEU A 1 235 ? -63.592 -11.384 96.723 1.00 89.19 235 LEU A CA 1
ATOM 1879 C C . LEU A 1 235 ? -63.848 -12.645 97.557 1.00 89.19 235 LEU A C 1
ATOM 1881 O O . LEU A 1 235 ? -64.779 -12.663 98.362 1.00 89.19 235 LEU A O 1
ATOM 1885 N N . GLN A 1 236 ? -63.014 -13.684 97.440 1.00 87.12 236 GLN A N 1
ATOM 1886 C CA . GLN A 1 236 ? -63.126 -14.875 98.293 1.00 87.12 236 GLN A CA 1
ATOM 1887 C C . GLN A 1 236 ? -62.929 -14.545 99.778 1.00 87.12 236 GLN A C 1
ATOM 1889 O O . GLN A 1 236 ? -63.645 -15.078 100.630 1.00 87.12 236 GLN A O 1
ATOM 1894 N N . ALA A 1 237 ? -61.977 -13.671 100.110 1.00 88.50 237 ALA A N 1
ATOM 1895 C CA . ALA A 1 237 ? -61.754 -13.219 101.478 1.00 88.50 237 ALA A CA 1
ATOM 1896 C C . ALA A 1 237 ? -62.947 -12.403 102.006 1.00 88.50 237 ALA A C 1
ATOM 1898 O O . ALA A 1 237 ? -63.354 -12.594 103.154 1.00 88.50 237 ALA A O 1
ATOM 1899 N N . ALA A 1 238 ? -63.542 -11.541 101.178 1.00 87.44 238 ALA A N 1
ATOM 1900 C CA . ALA A 1 238 ? -64.744 -10.784 101.512 1.00 87.44 238 ALA A CA 1
ATOM 1901 C C . ALA A 1 238 ? -65.956 -11.701 101.736 1.00 87.44 238 ALA A C 1
ATOM 1903 O O . ALA A 1 238 ? -66.655 -11.543 102.734 1.00 87.44 238 ALA A O 1
ATOM 1904 N N . VAL A 1 239 ? -66.164 -12.711 100.882 1.00 88.75 239 VAL A N 1
ATOM 1905 C CA . VAL A 1 239 ? -67.226 -13.717 101.063 1.00 88.75 239 VAL A CA 1
ATOM 1906 C C . VAL A 1 239 ? -67.038 -14.479 102.374 1.00 88.75 239 VAL A C 1
ATOM 1908 O O . VAL A 1 239 ? -67.981 -14.567 103.153 1.00 88.75 239 VAL A O 1
ATOM 1911 N N . LYS A 1 240 ? -65.820 -14.943 102.687 1.00 89.00 240 LYS A N 1
ATOM 1912 C CA . LYS A 1 240 ? -65.532 -15.611 103.972 1.00 89.00 240 LYS A CA 1
ATOM 1913 C C . LYS A 1 240 ? -65.801 -14.705 105.176 1.00 89.00 240 LYS A C 1
ATOM 1915 O O . LYS A 1 240 ? -66.342 -15.167 106.180 1.00 89.00 240 LYS A O 1
ATOM 1920 N N . LYS A 1 241 ? -65.450 -13.414 105.090 1.00 89.12 241 LYS A N 1
ATOM 1921 C CA . LYS A 1 241 ? -65.782 -12.426 106.132 1.00 89.12 241 LYS A CA 1
ATOM 1922 C C . LYS A 1 241 ? -67.295 -12.301 106.298 1.00 89.12 241 LYS A C 1
ATOM 1924 O O . LYS A 1 241 ? -67.775 -12.490 107.412 1.00 89.12 241 LYS A O 1
ATOM 1929 N N . LEU A 1 242 ? -68.035 -12.096 105.208 1.00 87.94 242 LEU A N 1
ATOM 1930 C CA . LEU A 1 242 ? -69.499 -12.014 105.225 1.00 87.94 242 LEU A CA 1
ATOM 1931 C C . LEU A 1 242 ? -70.152 -13.297 105.765 1.00 87.94 242 LEU A C 1
ATOM 1933 O O . LEU A 1 242 ? -71.115 -13.219 106.521 1.00 87.94 242 LEU A O 1
ATOM 1937 N N . GLU A 1 243 ? -69.625 -14.479 105.443 1.00 86.12 243 GLU A N 1
ATOM 1938 C CA . GLU A 1 243 ? -70.091 -15.755 106.002 1.00 86.12 243 GLU A CA 1
ATOM 1939 C C . GLU A 1 243 ? -69.832 -15.853 107.510 1.00 86.12 243 GLU A C 1
ATOM 1941 O O . GLU A 1 243 ? -70.710 -16.276 108.262 1.00 86.12 243 GLU A O 1
ATOM 1946 N N . SER A 1 244 ? -68.654 -15.432 107.979 1.00 85.12 244 SER A N 1
ATOM 1947 C CA . SER A 1 244 ? -68.341 -15.404 109.412 1.00 85.12 244 SER A CA 1
ATOM 1948 C C . SER A 1 244 ? -69.186 -14.388 110.189 1.00 85.12 244 SER A C 1
ATOM 1950 O O . SER A 1 244 ? -69.665 -14.707 111.277 1.00 85.12 244 SER A O 1
ATOM 1952 N N . GLU A 1 245 ? -69.451 -13.209 109.620 1.00 86.06 245 GLU A N 1
ATOM 1953 C CA . GLU A 1 245 ? -70.383 -12.224 110.179 1.00 86.06 245 GLU A CA 1
ATOM 1954 C C . GLU A 1 245 ? -71.816 -12.753 110.192 1.00 86.06 245 GLU A C 1
ATOM 1956 O O . GLU A 1 245 ? -72.492 -12.654 111.214 1.00 86.06 245 GLU A O 1
ATOM 1961 N N . LYS A 1 246 ? -72.266 -13.396 109.108 1.00 85.25 246 LYS A N 1
ATOM 1962 C CA . LYS A 1 246 ? -73.574 -14.059 109.054 1.00 85.25 246 LYS A CA 1
ATOM 1963 C C . LYS A 1 246 ? -73.696 -15.127 110.139 1.00 85.25 246 LYS A C 1
ATOM 1965 O O . LYS A 1 246 ? -74.707 -15.161 110.832 1.00 85.25 246 LYS A O 1
ATOM 1970 N N . ASN A 1 247 ? -72.673 -15.960 110.330 1.00 86.00 247 ASN A N 1
ATOM 1971 C CA . ASN A 1 247 ? -72.653 -16.974 111.387 1.00 86.00 247 ASN A CA 1
ATOM 1972 C C . ASN A 1 247 ? -72.682 -16.345 112.786 1.00 86.00 247 ASN A C 1
ATOM 1974 O O . ASN A 1 247 ? -73.394 -16.834 113.661 1.00 86.00 247 ASN A O 1
ATOM 1978 N N . ARG A 1 248 ? -71.959 -15.240 112.997 1.00 86.88 248 ARG A N 1
ATOM 1979 C CA . ARG A 1 248 ? -71.987 -14.483 114.256 1.00 86.88 248 ARG A CA 1
ATOM 1980 C C . ARG A 1 248 ? -73.374 -13.894 114.532 1.00 86.88 248 ARG A C 1
ATOM 1982 O O . ARG A 1 248 ? -73.906 -14.101 115.618 1.00 86.88 248 ARG A O 1
ATOM 1989 N N . LEU A 1 249 ? -73.985 -13.239 113.544 1.00 84.38 249 LEU A N 1
ATOM 1990 C CA . LEU A 1 249 ? -75.349 -12.708 113.640 1.00 84.38 249 LEU A CA 1
ATOM 1991 C C . LEU A 1 249 ? -76.378 -13.825 113.867 1.00 84.38 249 LEU A C 1
ATOM 1993 O O . LEU A 1 249 ? -77.310 -13.650 114.647 1.00 84.38 249 LEU A O 1
ATOM 1997 N N . GLN A 1 250 ? -76.197 -14.991 113.243 1.00 82.75 250 GLN A N 1
ATOM 1998 C CA . GLN A 1 250 ? -77.054 -16.157 113.458 1.00 82.75 250 GLN A CA 1
ATOM 1999 C C . GLN A 1 250 ? -76.952 -16.673 114.904 1.00 82.75 250 GLN A C 1
ATOM 2001 O O . GLN A 1 250 ? -77.975 -16.941 115.529 1.00 82.75 250 GLN A O 1
ATOM 2006 N N . GLN A 1 251 ? -75.741 -16.746 115.468 1.00 82.31 251 GLN A N 1
ATOM 2007 C CA . GLN A 1 251 ? -75.536 -17.099 116.878 1.00 82.31 251 GLN A CA 1
ATOM 2008 C C . GLN A 1 251 ? -76.155 -16.071 117.835 1.00 82.31 251 GLN A C 1
ATOM 2010 O O . GLN A 1 251 ? -76.740 -16.452 118.848 1.00 82.31 251 GLN A O 1
ATOM 2015 N N . GLU A 1 252 ? -76.043 -14.774 117.537 1.00 81.88 252 GLU A N 1
ATOM 2016 C CA . GLU A 1 252 ? -76.696 -13.710 118.314 1.00 81.88 252 GLU A CA 1
ATOM 2017 C C . GLU A 1 252 ? -78.229 -13.818 118.239 1.00 81.88 252 GLU A C 1
ATOM 2019 O O . GLU A 1 252 ? -78.909 -13.699 119.260 1.00 81.88 252 GLU A O 1
ATOM 2024 N N . LEU A 1 253 ? -78.778 -14.138 117.063 1.00 77.44 253 LEU A N 1
ATOM 2025 C CA . LEU A 1 253 ? -80.207 -14.390 116.874 1.00 77.44 253 LEU A CA 1
ATOM 2026 C C . LEU A 1 253 ? -80.686 -15.603 117.687 1.00 77.44 253 LEU A C 1
ATOM 2028 O O . LEU A 1 253 ? -81.750 -15.550 118.307 1.00 77.44 253 LEU A O 1
ATOM 2032 N N . ASP A 1 254 ? -79.918 -16.693 117.700 1.00 78.75 254 ASP A N 1
ATOM 2033 C CA . ASP A 1 254 ? -80.263 -17.904 118.447 1.00 78.75 254 ASP A CA 1
ATOM 2034 C C . ASP A 1 254 ? -80.161 -17.693 119.967 1.00 78.75 254 ASP A C 1
ATOM 2036 O O . ASP A 1 254 ? -81.032 -18.172 120.698 1.00 78.75 254 ASP A O 1
ATOM 2040 N N . LYS A 1 255 ? -79.199 -16.887 120.445 1.00 78.31 255 LYS A N 1
ATOM 2041 C CA . LYS A 1 255 ? -79.146 -16.418 121.845 1.00 78.31 255 LYS A CA 1
ATOM 2042 C C . LYS A 1 255 ? -80.363 -15.569 122.218 1.00 78.31 255 LYS A C 1
ATOM 2044 O O . LYS A 1 255 ? -81.012 -15.835 123.223 1.00 78.31 255 LYS A O 1
ATOM 2049 N N . LEU A 1 256 ? -80.755 -14.604 121.383 1.00 72.25 256 LEU A N 1
ATOM 2050 C CA . LEU A 1 256 ? -81.964 -13.801 121.626 1.00 72.25 256 LEU A CA 1
ATOM 2051 C C . LEU A 1 256 ? -83.244 -14.653 121.617 1.00 72.25 256 LEU A C 1
ATOM 2053 O O . LEU A 1 256 ? -84.184 -14.383 122.368 1.00 72.25 256 LEU A O 1
ATOM 2057 N N . LYS A 1 257 ? -83.300 -15.705 120.790 1.00 70.06 257 LYS A N 1
ATOM 2058 C CA . LYS A 1 257 ? -84.395 -16.687 120.822 1.00 70.06 257 LYS A CA 1
ATOM 2059 C C . LYS A 1 257 ? -84.368 -17.544 122.088 1.00 70.06 257 LYS A C 1
ATOM 2061 O O . LYS A 1 257 ? -85.450 -17.854 122.591 1.00 70.06 257 LYS A O 1
ATOM 2066 N N . SER A 1 258 ? -83.198 -17.923 122.612 1.00 64.50 258 SER A N 1
ATOM 2067 C CA . SER A 1 258 ? -83.112 -18.633 123.897 1.00 64.50 258 SER A CA 1
ATOM 2068 C C . SER A 1 258 ? -83.493 -17.736 125.073 1.00 64.50 258 SER A C 1
ATOM 2070 O O . SER A 1 258 ? -84.238 -18.187 125.937 1.00 64.50 258 SER A O 1
ATOM 2072 N N . ASP A 1 259 ? -83.106 -16.457 125.054 1.00 59.47 259 ASP A N 1
ATOM 2073 C CA . ASP A 1 259 ? -83.479 -15.476 126.084 1.00 59.47 259 ASP A CA 1
ATOM 2074 C C . ASP A 1 259 ? -84.978 -15.132 126.045 1.00 59.47 259 ASP A C 1
ATOM 2076 O O . ASP A 1 259 ? -85.642 -15.019 127.077 1.00 59.47 259 ASP A O 1
ATOM 2080 N N . ARG A 1 260 ? -85.592 -15.070 124.855 1.00 55.69 260 ARG A N 1
ATOM 2081 C CA . ARG A 1 260 ? -87.062 -14.982 124.748 1.00 55.69 260 ARG A CA 1
ATOM 2082 C C . ARG A 1 260 ? -87.775 -16.255 125.212 1.00 55.69 260 ARG A C 1
ATOM 2084 O O . ARG A 1 260 ? -88.896 -16.158 125.703 1.00 55.69 260 ARG A O 1
ATOM 2091 N N . ARG A 1 261 ? -87.156 -17.436 125.085 1.00 52.97 261 ARG A N 1
ATOM 2092 C CA . ARG A 1 261 ? -87.708 -18.697 125.618 1.00 52.97 261 ARG A CA 1
ATOM 2093 C C . ARG A 1 261 ? -87.539 -18.824 127.136 1.00 52.97 261 ARG A C 1
ATOM 2095 O O . ARG A 1 261 ? -88.392 -19.451 127.755 1.00 52.97 261 ARG A O 1
ATOM 2102 N N . SER A 1 262 ? -86.525 -18.203 127.743 1.00 50.47 262 SER A N 1
ATOM 2103 C CA . SER A 1 262 ? -86.375 -18.139 129.207 1.00 50.47 262 SER A CA 1
ATOM 2104 C C . SER A 1 262 ? -87.261 -17.068 129.861 1.00 50.47 262 SER A C 1
ATOM 2106 O O . SER A 1 262 ? -87.611 -17.208 131.027 1.00 50.47 262 SER A O 1
ATOM 2108 N N . THR A 1 263 ? -87.719 -16.059 129.111 1.00 49.47 263 THR A N 1
ATOM 2109 C CA . THR A 1 263 ? -88.607 -14.993 129.630 1.00 49.47 263 THR A CA 1
ATOM 2110 C C . THR A 1 263 ? -90.103 -15.381 129.659 1.00 49.47 263 THR A C 1
ATOM 2112 O O . THR A 1 263 ? -90.919 -14.637 130.193 1.00 49.47 263 THR A O 1
ATOM 2115 N N . ILE A 1 264 ? -90.504 -16.545 129.121 1.00 47.56 264 ILE A N 1
ATOM 2116 C CA . ILE A 1 264 ? -91.922 -16.987 129.086 1.00 47.56 264 ILE A CA 1
ATOM 2117 C C . ILE A 1 264 ? -92.218 -18.146 130.059 1.00 47.56 264 ILE A C 1
ATOM 2119 O O . ILE A 1 264 ? -93.375 -18.516 130.248 1.00 47.56 264 ILE A O 1
ATOM 2123 N N . LEU A 1 265 ? -91.222 -18.688 130.763 1.00 43.94 265 LEU A N 1
ATOM 2124 C CA . LEU A 1 265 ? -91.453 -19.762 131.728 1.00 43.94 265 LEU A CA 1
ATOM 2125 C C . LEU A 1 265 ? -91.178 -19.317 133.171 1.00 43.94 265 LEU A C 1
ATOM 2127 O O . LEU A 1 265 ? -90.068 -19.416 133.677 1.00 43.94 265 LEU A O 1
ATOM 2131 N N . ILE A 1 266 ? -92.297 -18.977 133.824 1.00 42.53 266 ILE A N 1
ATOM 2132 C CA . ILE A 1 266 ? -92.645 -19.290 135.222 1.00 42.53 266 ILE A CA 1
ATOM 2133 C C . ILE A 1 266 ? -92.532 -18.131 136.231 1.00 42.53 266 ILE A C 1
ATOM 2135 O O . ILE A 1 266 ? -91.564 -17.937 136.958 1.00 42.53 266 ILE A O 1
ATOM 2139 N N . SER A 1 267 ? -93.654 -17.434 136.367 1.00 40.62 267 SER A N 1
ATOM 2140 C CA . SER A 1 267 ? -94.376 -17.205 137.632 1.00 40.62 267 SER A CA 1
ATOM 2141 C C . SER A 1 267 ? -95.878 -17.177 137.273 1.00 40.62 267 SER A C 1
ATOM 2143 O O . SER A 1 267 ? -96.155 -16.821 136.124 1.00 40.62 267 SER A O 1
ATOM 2145 N N . PRO A 1 268 ? -96.868 -17.485 138.148 1.00 46.81 268 PRO A N 1
ATOM 2146 C CA . PRO A 1 268 ? -96.817 -17.786 139.593 1.00 46.81 268 PRO A CA 1
ATOM 2147 C C . PRO A 1 268 ? -97.738 -18.956 140.074 1.00 46.81 268 PRO A C 1
ATOM 2149 O O . PRO A 1 268 ? -98.734 -19.277 139.438 1.00 46.81 268 PRO A O 1
ATOM 2152 N N . SER A 1 269 ? -97.481 -19.525 141.260 1.00 39.47 269 SER A N 1
ATOM 2153 C CA . SER A 1 269 ? -98.482 -20.027 142.245 1.00 39.47 269 SER A CA 1
ATOM 2154 C C . SER A 1 269 ? -97.706 -20.563 143.459 1.00 39.47 269 SER A C 1
ATOM 2156 O O . SER A 1 269 ? -96.730 -21.268 143.251 1.00 39.47 269 SER A O 1
ATOM 2158 N N . GLY A 1 270 ? -97.989 -20.300 144.732 1.00 40.81 270 GLY A N 1
ATOM 2159 C CA . GLY A 1 270 ? -99.237 -19.935 145.387 1.00 40.81 270 GLY A CA 1
ATOM 2160 C C . GLY A 1 270 ? -99.518 -20.982 146.475 1.00 40.81 270 GLY A C 1
ATOM 2161 O O . GLY A 1 270 ? -99.957 -22.068 146.120 1.00 40.81 270 GLY A O 1
ATOM 2162 N N . LYS A 1 271 ? -99.333 -20.579 147.746 1.00 40.09 271 LYS A N 1
ATOM 2163 C CA . LYS A 1 271 ? -99.610 -21.288 149.020 1.00 40.09 271 LYS A CA 1
ATOM 2164 C C . LYS A 1 271 ? -98.638 -22.378 149.467 1.00 40.09 271 LYS A C 1
ATOM 2166 O O . LYS A 1 271 ? -98.291 -23.256 148.656 1.00 40.09 271 LYS A O 1
#

pLDDT: mean 77.06, std 22.64, range [32.0, 97.5]

Solvent-accessible surface area (backbone atoms only — not comparable to full-atom values): 16402 Å² total; per-residue (Å²): 137,85,90,75,86,83,82,84,83,82,85,78,93,63,93,76,63,71,73,63,62,73,73,66,71,80,67,84,78,77,92,79,88,86,86,86,87,86,86,86,86,80,85,82,83,93,81,79,80,77,90,75,81,82,91,78,95,74,91,73,90,77,76,70,74,77,74,68,77,72,83,71,55,70,65,61,55,52,50,54,51,51,55,48,51,52,48,53,52,50,50,52,51,50,51,52,50,50,54,52,50,50,54,48,52,52,51,54,50,52,52,51,50,53,52,51,52,50,54,53,52,53,52,51,52,54,48,52,51,49,51,54,49,49,53,50,52,52,51,49,50,49,51,52,50,53,50,53,53,49,53,50,52,53,50,54,50,49,54,51,51,51,52,51,50,52,51,52,53,50,53,51,52,52,52,49,50,52,49,56,50,50,51,51,51,52,52,51,52,53,52,50,51,54,52,51,50,50,53,52,52,51,51,54,51,50,53,53,49,50,54,48,53,49,52,52,49,52,53,51,50,54,51,48,54,53,51,54,52,48,53,50,50,52,51,52,52,49,51,52,49,53,51,52,50,49,52,50,52,50,52,52,51,52,49,54,50,50,52,57,58,59,72,71,68,86,83,90,86,83,136

Mean predicted aligned error: 20.49 Å

Foldseek 3Di:
DDDDDDDDDDDDDDPPCPVVVVVPVPPPDDDDDPPDPPPDDDDDDP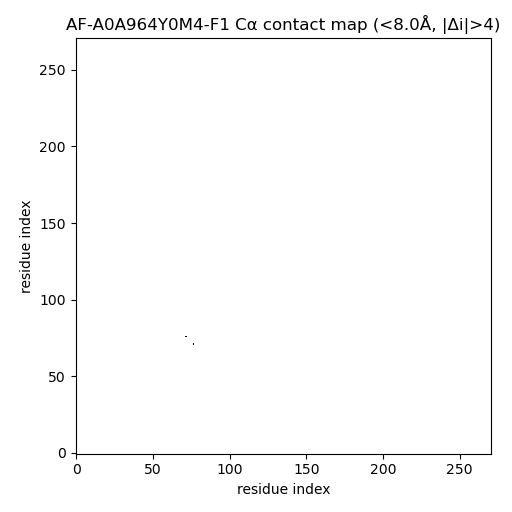PDPPDDDDDDDDDDDPPPPPPDPPPPDVVNVVVVVVVVVVVVVVVVVVVVVVVVVVVVVVVVVVVVVVVVVVVVVVVVVVVVVVVVVVVVVVVVVVVVVVVVVVVVVVVVVVVVVVVVVVVVVVVVVVVVVVVVVVVVVVVVVVVVVVVVVVVVVVVVVVVVVVVVVVVVVVVVVVVVVVVVVVVVVVVVVVVVVVVVVVVVVVVVVVVVVVVVVVVPDDDDDDD